Protein AF-A0A6L4ZR90-F1 (afdb_monomer_lite)

Sequence (305 aa):
SPIKMQQEKSAQIKLVTTNEALVLLKAALDETPLIGLDIETAYWWDKTAERISIIQIGIPSQNSVDVWIIDCFSSLDLSPLQQIFLNNNILKIIHNASFDVNKLRKLANIIVENVFDTMLASRRAGERGCSLATLAMRHLGIELDKKHQRSNWATRPLSQEQLDYAAKDVVIALMLYEKANNLGLSGEYNRQSRFAYNEERPVVTAFEQPVRNLCAPIPANQVASQALIKIVMQFPGRYTPQSLSHCLGRDRGGLAGYIVDKAISKEAFVDSKEALTIIAELITTGYLIDRAYRLSVGQIALTQF

pLDDT: mean 76.53, std 20.9, range [28.89, 98.69]

Radius of gyration: 23.92 Å; chains: 1; bounding box: 50×40×70 Å

Foldseek 3Di:
DDPDLPQDAAEAEAEAQDQVVVVVVLVVLVPAQEKEKDWDWAPVVDPVPIATQWIWIWGDDPRHTYIYIYGPVRPYDCVSVLCSQPDLSYAYQYAPCVVVQVRCCPHVVRHGPRYFHLLQLCVLVVDDDSDLQVLCCVPNVDHDDCVCVPPNSNDPPDDPVNSVNSRVSRSSSVVSVVVSVVVVTGRDDDPVVVVCVVVPPDPPPDDPDDDDDLPDDQDDPNLLLVLLLVVCAVPWQSDDLQRSLCLQAPPHDDPSVVSSCVSPPNPDGDHSVRSSVSVVVCCVSVSAPPDTTDDDPDDDPPVVD

Structure (mmCIF, N/CA/C/O backbone):
data_AF-A0A6L4ZR90-F1
#
_entry.id   AF-A0A6L4ZR90-F1
#
loop_
_atom_site.group_PDB
_atom_site.id
_atom_site.type_symbol
_atom_site.label_atom_id
_atom_site.label_alt_id
_atom_site.label_comp_id
_atom_site.label_asym_id
_atom_site.label_entity_id
_atom_site.label_seq_id
_atom_site.pdbx_PDB_ins_code
_atom_site.Cartn_x
_atom_site.Cartn_y
_atom_site.Cartn_z
_atom_site.occupancy
_atom_site.B_iso_or_equiv
_atom_site.auth_seq_id
_atom_site.auth_comp_id
_atom_site.auth_asym_id
_atom_site.auth_atom_id
_atom_site.pdbx_PDB_model_num
ATOM 1 N N . SER A 1 1 ? -31.036 11.709 1.382 1.00 28.89 1 SER A N 1
ATOM 2 C CA . SER A 1 1 ? -30.943 10.850 0.186 1.00 28.89 1 SER A CA 1
ATOM 3 C C . SER A 1 1 ? -29.547 10.268 0.090 1.00 28.89 1 SER A C 1
ATOM 5 O O . SER A 1 1 ? -28.610 11.057 0.135 1.00 28.89 1 SER A O 1
ATOM 7 N N . PRO A 1 2 ? -29.364 8.939 0.028 1.00 30.86 2 PRO A N 1
ATOM 8 C CA . PRO A 1 2 ? -28.033 8.357 -0.079 1.00 30.86 2 PRO A CA 1
ATOM 9 C C . PRO A 1 2 ? -27.527 8.573 -1.508 1.00 30.86 2 PRO A C 1
ATOM 11 O O . PRO A 1 2 ? -28.095 8.062 -2.471 1.00 30.86 2 PRO A O 1
ATOM 14 N N . ILE A 1 3 ? -26.500 9.405 -1.649 1.00 33.28 3 ILE A N 1
ATOM 15 C CA . ILE A 1 3 ? -25.838 9.646 -2.928 1.00 33.28 3 ILE A CA 1
ATOM 16 C C . ILE A 1 3 ? -25.031 8.392 -3.286 1.00 33.28 3 ILE A C 1
ATOM 18 O O . ILE A 1 3 ? -24.308 7.836 -2.462 1.00 33.28 3 ILE A O 1
ATOM 22 N N . LYS A 1 4 ? -25.219 7.947 -4.528 1.00 35.16 4 LYS A N 1
ATOM 23 C CA . LYS A 1 4 ? -24.586 6.813 -5.207 1.00 35.16 4 LYS A CA 1
ATOM 24 C C . LYS A 1 4 ? -23.060 6.774 -4.997 1.00 35.16 4 LYS A C 1
ATOM 26 O O . LYS A 1 4 ? -22.334 7.441 -5.722 1.00 35.16 4 LYS A O 1
ATOM 31 N N . MET A 1 5 ? -22.560 5.928 -4.094 1.00 34.69 5 MET A N 1
ATOM 32 C CA . MET A 1 5 ? -21.155 5.476 -4.094 1.00 34.69 5 MET A CA 1
ATOM 33 C C . MET A 1 5 ? -21.000 4.257 -5.021 1.00 34.69 5 MET A C 1
ATOM 35 O O . MET A 1 5 ? -20.677 3.166 -4.567 1.00 34.69 5 MET A O 1
ATOM 39 N N . GLN A 1 6 ? -21.339 4.413 -6.304 1.00 41.53 6 GLN A N 1
ATOM 40 C CA . GLN A 1 6 ? -21.305 3.327 -7.303 1.00 41.53 6 GLN A CA 1
ATOM 41 C C . GLN A 1 6 ? -20.547 3.687 -8.587 1.00 41.53 6 GLN A C 1
ATOM 43 O O . GLN A 1 6 ? -20.573 2.921 -9.542 1.00 41.53 6 GLN A O 1
ATOM 48 N N . GLN A 1 7 ? -19.867 4.831 -8.646 1.00 48.84 7 GLN A N 1
ATOM 49 C CA . GLN A 1 7 ? -18.933 5.070 -9.742 1.00 48.84 7 GLN A CA 1
ATOM 50 C C . GLN A 1 7 ? -17.577 4.503 -9.333 1.00 48.84 7 GLN A C 1
ATOM 52 O O . GLN A 1 7 ? -16.896 5.067 -8.478 1.00 48.84 7 GLN A O 1
ATOM 57 N N . GLU A 1 8 ? -17.216 3.354 -9.905 1.00 57.03 8 GLU A N 1
ATOM 58 C CA . GLU A 1 8 ? -15.832 2.885 -9.909 1.00 57.03 8 GLU A CA 1
ATOM 59 C C . GLU A 1 8 ? -14.972 4.031 -10.460 1.00 57.03 8 GLU A C 1
ATOM 61 O O . GLU A 1 8 ? -15.165 4.455 -11.601 1.00 57.03 8 GLU A O 1
ATOM 66 N N . LYS A 1 9 ? -14.068 4.593 -9.645 1.00 62.00 9 LYS A N 1
ATOM 67 C CA . LYS A 1 9 ? -13.072 5.540 -10.163 1.00 62.00 9 LYS A CA 1
ATOM 68 C C . LYS A 1 9 ? -12.301 4.799 -11.253 1.00 62.00 9 LYS A C 1
ATOM 70 O O . LYS A 1 9 ? -11.653 3.795 -10.965 1.00 62.00 9 LYS A O 1
ATOM 75 N N . SER A 1 10 ? -12.385 5.267 -12.496 1.00 75.62 10 SER A N 1
ATOM 76 C CA . SER A 1 10 ? -11.649 4.651 -13.600 1.00 75.62 10 SER A CA 1
ATOM 77 C C . SER A 1 10 ? -10.146 4.820 -13.367 1.00 75.62 10 SER A C 1
ATOM 79 O O . SER A 1 10 ? -9.708 5.925 -13.030 1.00 75.62 10 SER A O 1
ATOM 81 N N . ALA A 1 11 ? -9.363 3.759 -13.560 1.00 82.56 11 ALA A N 1
ATOM 82 C CA . ALA A 1 11 ? -7.909 3.807 -13.448 1.00 82.56 11 ALA A CA 1
ATOM 83 C C . ALA A 1 11 ? -7.262 4.016 -14.824 1.00 82.56 11 ALA A C 1
ATOM 85 O O . ALA A 1 11 ? -7.598 3.312 -15.776 1.00 82.56 11 ALA A O 1
ATOM 86 N N . GLN A 1 12 ? -6.319 4.954 -14.928 1.00 91.00 12 GLN A N 1
ATOM 87 C CA . GLN A 1 12 ? -5.449 5.084 -16.101 1.00 91.00 12 GLN A CA 1
ATOM 88 C C . GLN A 1 12 ? -4.070 4.534 -15.756 1.00 91.00 12 GLN A C 1
ATOM 90 O O . GLN A 1 12 ? -3.355 5.121 -14.945 1.00 91.00 12 GLN A O 1
ATOM 95 N N . ILE A 1 13 ? -3.707 3.398 -16.351 1.00 95.88 13 ILE A N 1
ATOM 96 C CA . ILE A 1 13 ? -2.463 2.691 -16.032 1.00 95.88 13 ILE A CA 1
ATOM 97 C C . ILE A 1 13 ? -1.326 3.198 -16.925 1.00 95.88 13 ILE A C 1
ATOM 99 O O . ILE A 1 13 ? -1.441 3.211 -18.150 1.00 95.88 13 ILE A O 1
ATOM 103 N N . LYS A 1 14 ? -0.211 3.586 -16.304 1.00 96.56 14 LYS A N 1
ATOM 104 C CA . LYS A 1 14 ? 1.016 4.063 -16.951 1.00 96.56 14 LYS A CA 1
ATOM 105 C C . LYS A 1 14 ? 2.192 3.222 -16.459 1.00 96.56 14 LYS A C 1
ATOM 107 O O . LYS A 1 14 ? 2.546 3.273 -15.283 1.00 96.56 14 LYS A O 1
ATOM 112 N N . LEU A 1 15 ? 2.796 2.435 -17.345 1.00 97.31 15 LEU A N 1
ATOM 113 C CA . LEU A 1 15 ? 3.973 1.629 -17.018 1.00 97.31 15 LEU A CA 1
ATOM 114 C C . LEU A 1 15 ? 5.250 2.477 -17.157 1.00 97.31 15 LEU A C 1
ATOM 116 O O . LEU A 1 15 ? 5.461 3.116 -18.185 1.00 97.31 15 LEU A O 1
ATOM 120 N N . VAL A 1 16 ? 6.108 2.463 -16.137 1.00 97.12 16 VAL A N 1
ATOM 121 C CA . VAL A 1 16 ? 7.380 3.198 -16.093 1.00 97.12 16 VAL A CA 1
ATOM 122 C C . VAL A 1 16 ? 8.536 2.206 -16.176 1.00 97.12 16 VAL A C 1
ATOM 124 O O . VAL A 1 16 ? 8.834 1.508 -15.210 1.00 97.12 16 VAL A O 1
ATOM 127 N N . THR A 1 17 ? 9.192 2.167 -17.336 1.00 95.88 17 THR A N 1
ATOM 128 C CA . THR A 1 17 ? 10.370 1.320 -17.625 1.00 95.88 17 THR A CA 1
ATOM 129 C C . THR A 1 17 ? 11.604 2.127 -18.041 1.00 95.88 17 THR A C 1
ATOM 131 O O . THR A 1 17 ? 12.671 1.563 -18.264 1.00 95.88 17 THR A O 1
ATOM 134 N N . THR A 1 18 ? 11.487 3.457 -18.117 1.00 95.75 18 THR A N 1
ATOM 135 C CA . THR A 1 18 ? 12.556 4.383 -18.538 1.00 95.75 18 THR A CA 1
ATOM 136 C C . THR A 1 18 ? 12.738 5.522 -17.533 1.00 95.75 18 THR A C 1
ATOM 138 O O . THR A 1 18 ? 11.757 5.949 -16.918 1.00 95.75 18 THR A O 1
ATOM 141 N N . ASN A 1 19 ? 13.949 6.077 -17.419 1.00 92.69 19 ASN A N 1
ATOM 142 C CA . ASN A 1 19 ? 14.226 7.212 -16.528 1.00 92.69 19 ASN A CA 1
ATOM 143 C C . ASN A 1 19 ? 13.474 8.487 -16.949 1.00 92.69 19 ASN A C 1
ATOM 145 O O . ASN A 1 19 ? 13.053 9.260 -16.095 1.00 92.69 19 ASN A O 1
ATOM 149 N N . GLU A 1 20 ? 13.219 8.681 -18.242 1.00 94.19 20 GLU A N 1
ATOM 150 C CA . GLU A 1 20 ? 12.433 9.803 -18.765 1.00 94.19 20 GLU A CA 1
ATOM 151 C C . GLU A 1 20 ? 10.994 9.762 -18.230 1.00 94.19 20 GLU A C 1
ATOM 153 O O . GLU A 1 20 ? 10.483 10.751 -17.706 1.00 94.19 20 GLU A O 1
ATOM 158 N N . ALA A 1 21 ? 10.357 8.588 -18.281 1.00 94.81 21 ALA A N 1
ATOM 159 C CA . ALA A 1 21 ? 9.038 8.376 -17.686 1.00 94.81 21 ALA A CA 1
ATOM 160 C C . ALA A 1 21 ? 9.045 8.568 -16.158 1.00 94.81 21 ALA A C 1
ATOM 162 O O . ALA A 1 21 ? 8.064 9.054 -15.596 1.00 94.81 21 ALA A O 1
ATOM 163 N N . LEU A 1 22 ? 10.153 8.246 -15.482 1.00 92.56 22 LEU A N 1
ATOM 164 C CA . LEU A 1 22 ? 10.304 8.478 -14.046 1.00 92.56 22 LEU A CA 1
ATOM 165 C C . LEU A 1 22 ? 10.394 9.973 -13.700 1.00 92.56 22 LEU A C 1
ATOM 167 O O . LEU A 1 22 ? 9.834 10.402 -12.692 1.00 92.56 22 LEU A O 1
ATOM 171 N N . VAL A 1 23 ? 11.047 10.778 -14.542 1.00 92.50 23 VAL A N 1
ATOM 172 C CA . VAL A 1 23 ? 11.077 12.245 -14.404 1.00 92.50 23 VAL A CA 1
ATOM 173 C C . VAL A 1 23 ? 9.674 12.835 -14.567 1.00 92.50 23 VAL A C 1
ATOM 175 O O . VAL A 1 23 ? 9.274 13.677 -13.763 1.00 92.50 23 VAL A O 1
ATOM 178 N N . LEU A 1 24 ? 8.901 12.358 -15.550 1.00 93.38 24 LEU A N 1
ATOM 179 C CA . LEU A 1 24 ? 7.503 12.769 -15.730 1.00 93.38 24 LEU A CA 1
ATOM 180 C C . LEU A 1 24 ? 6.641 12.405 -14.518 1.00 93.38 24 LEU A C 1
ATOM 182 O O . LEU A 1 24 ? 5.856 13.228 -14.048 1.00 93.38 24 LEU A O 1
ATOM 186 N N . LEU A 1 25 ? 6.822 11.195 -13.984 1.00 95.00 25 LEU A N 1
ATOM 187 C CA . LEU A 1 25 ? 6.167 10.777 -12.751 1.00 95.00 25 LEU A CA 1
ATOM 188 C C . LEU A 1 25 ? 6.548 11.704 -11.591 1.00 95.00 25 LEU A C 1
ATOM 190 O O . LEU A 1 25 ? 5.662 12.202 -10.908 1.00 95.00 25 LEU A O 1
ATOM 194 N N . LYS A 1 26 ? 7.836 11.996 -11.384 1.00 93.81 26 LYS A N 1
ATOM 195 C CA . LYS A 1 26 ? 8.277 12.889 -10.302 1.00 93.81 26 LYS A CA 1
ATOM 196 C C . LYS A 1 26 ? 7.606 14.265 -10.385 1.00 93.81 26 LYS A C 1
ATOM 198 O O . LYS A 1 26 ? 7.118 14.746 -9.369 1.00 93.81 26 LYS A O 1
ATOM 203 N N . ALA A 1 27 ? 7.533 14.861 -11.575 1.00 93.38 27 ALA A N 1
ATOM 204 C CA . ALA A 1 27 ? 6.861 16.146 -11.770 1.00 93.38 27 ALA A CA 1
ATOM 205 C C . ALA A 1 27 ? 5.370 16.083 -11.391 1.00 93.38 27 ALA A C 1
ATOM 207 O O . ALA A 1 27 ? 4.868 16.980 -10.725 1.00 93.38 27 ALA A O 1
ATOM 208 N N . ALA A 1 28 ? 4.673 14.997 -11.744 1.00 93.38 28 ALA A N 1
ATOM 209 C CA . ALA A 1 28 ? 3.292 14.788 -11.310 1.00 93.38 28 ALA A CA 1
ATOM 210 C C . ALA A 1 28 ? 3.170 14.598 -9.784 1.00 93.38 28 ALA A C 1
ATOM 212 O O . ALA A 1 28 ? 2.169 14.996 -9.193 1.00 93.38 28 ALA A O 1
ATOM 213 N N . LEU A 1 29 ? 4.179 13.994 -9.144 1.00 94.31 29 LEU A N 1
ATOM 214 C CA . LEU A 1 29 ? 4.208 13.763 -7.698 1.00 94.31 29 LEU A CA 1
ATOM 215 C C . LEU A 1 29 ? 4.486 15.034 -6.886 1.00 94.31 29 LEU A C 1
ATOM 217 O O . LEU A 1 29 ? 3.965 15.160 -5.783 1.00 94.31 29 LEU A O 1
ATOM 221 N N . ASP A 1 30 ? 5.278 15.967 -7.417 1.00 90.50 30 ASP A N 1
ATOM 222 C CA . ASP A 1 30 ? 5.584 17.237 -6.743 1.00 90.50 30 ASP A CA 1
ATOM 223 C C . ASP A 1 30 ? 4.333 18.128 -6.575 1.00 90.50 30 ASP A C 1
ATOM 225 O O . ASP A 1 30 ? 4.254 18.909 -5.629 1.00 90.50 30 ASP A O 1
ATOM 229 N N . GLU A 1 31 ? 3.334 17.966 -7.447 1.00 90.81 31 GLU A N 1
ATOM 230 C CA . GLU A 1 31 ? 2.097 18.761 -7.471 1.00 90.81 31 GLU A CA 1
ATOM 231 C C . GLU A 1 31 ? 0.933 18.131 -6.681 1.00 90.81 31 GLU A C 1
ATOM 233 O O . GLU A 1 31 ? -0.154 18.708 -6.607 1.00 90.81 31 GLU A O 1
ATOM 238 N N . THR A 1 32 ? 1.114 16.940 -6.093 1.00 92.31 32 THR A N 1
ATOM 239 C CA . THR A 1 32 ? 0.042 16.245 -5.361 1.00 92.31 32 THR A CA 1
ATOM 240 C C . THR A 1 32 ? 0.310 16.171 -3.855 1.00 92.31 32 THR A C 1
ATOM 242 O O . THR A 1 32 ? 1.375 15.727 -3.426 1.00 92.31 32 THR A O 1
ATOM 245 N N . PRO A 1 33 ? -0.672 16.528 -3.004 1.00 95.38 33 PRO A N 1
ATOM 246 C CA . PRO A 1 33 ? -0.523 16.434 -1.553 1.00 95.38 33 PRO A CA 1
ATOM 247 C C . PRO A 1 33 ? -0.659 14.996 -1.029 1.00 95.38 33 PRO A C 1
ATOM 249 O O . PRO A 1 33 ? -0.401 14.740 0.148 1.00 95.38 33 PRO A O 1
ATOM 252 N N . LEU A 1 34 ? -1.123 14.054 -1.856 1.00 97.00 34 LEU A N 1
ATOM 253 C CA . LEU A 1 34 ? -1.463 12.702 -1.426 1.00 97.00 34 LEU A CA 1
ATOM 254 C C . LEU A 1 34 ? -1.316 11.695 -2.562 1.00 97.00 34 LEU A C 1
ATOM 256 O O . LEU A 1 34 ? -1.752 11.938 -3.687 1.00 97.00 34 LEU A O 1
ATOM 260 N N . ILE A 1 35 ? -0.770 10.526 -2.237 1.00 98.38 35 ILE A N 1
ATOM 261 C CA . ILE A 1 35 ? -0.630 9.408 -3.170 1.00 98.38 35 ILE A CA 1
ATOM 262 C C . ILE A 1 35 ? -1.029 8.088 -2.518 1.00 98.38 35 ILE A C 1
ATOM 264 O O . ILE A 1 35 ? -0.839 7.891 -1.320 1.00 98.38 35 ILE A O 1
ATOM 268 N N . GLY A 1 36 ? -1.557 7.167 -3.315 1.00 98.50 36 GLY A N 1
ATOM 269 C CA . GLY A 1 36 ? -1.634 5.753 -2.964 1.00 98.50 36 GLY A CA 1
ATOM 270 C C . GLY A 1 36 ? -0.303 5.075 -3.270 1.00 98.50 36 GLY A C 1
ATOM 271 O O . GLY A 1 36 ? 0.330 5.422 -4.265 1.00 98.50 36 GLY A O 1
ATOM 272 N N . LEU A 1 37 ? 0.121 4.138 -2.428 1.00 98.62 37 LEU A N 1
ATOM 273 C CA . LEU A 1 37 ? 1.366 3.394 -2.590 1.00 98.62 37 LEU A CA 1
ATOM 274 C C . LEU A 1 37 ? 1.155 1.923 -2.217 1.00 98.62 37 LEU A C 1
ATOM 276 O O . LEU A 1 37 ? 0.588 1.626 -1.166 1.00 98.62 37 LEU A O 1
ATOM 280 N N . ASP A 1 38 ? 1.655 1.036 -3.068 1.00 98.44 38 ASP A N 1
ATOM 281 C CA . ASP A 1 38 ? 1.735 -0.409 -2.848 1.00 98.44 38 ASP A CA 1
ATOM 282 C C . ASP A 1 38 ? 3.029 -0.955 -3.479 1.00 98.44 38 ASP A C 1
ATOM 284 O O . ASP A 1 38 ? 3.725 -0.219 -4.199 1.00 98.44 38 ASP A O 1
ATOM 288 N N . ILE A 1 39 ? 3.388 -2.209 -3.180 1.00 97.81 39 ILE A N 1
ATOM 289 C CA . ILE A 1 39 ? 4.499 -2.906 -3.846 1.00 97.81 39 ILE A CA 1
ATOM 290 C C . ILE A 1 39 ? 4.182 -4.375 -4.127 1.00 97.81 39 ILE A C 1
ATOM 292 O O . ILE A 1 39 ? 3.425 -5.022 -3.414 1.00 97.81 39 ILE A O 1
ATOM 296 N N . GLU A 1 40 ? 4.916 -4.958 -5.074 1.00 96.44 40 GLU A N 1
ATOM 297 C CA . GLU A 1 40 ? 5.027 -6.415 -5.201 1.00 96.44 40 GLU A CA 1
ATOM 298 C C . GLU A 1 40 ? 6.488 -6.853 -5.127 1.00 96.44 40 GLU A C 1
ATOM 300 O O . GLU A 1 40 ? 7.392 -6.191 -5.654 1.00 96.44 40 GLU A O 1
ATOM 305 N N . THR A 1 41 ? 6.742 -7.999 -4.490 1.00 94.06 41 THR A N 1
ATOM 306 C CA . THR A 1 41 ? 8.089 -8.578 -4.388 1.00 94.06 41 THR A CA 1
ATOM 307 C C . THR A 1 41 ? 8.246 -9.823 -5.255 1.00 94.06 41 THR A C 1
ATOM 309 O O . THR A 1 41 ? 7.321 -10.608 -5.461 1.00 94.06 41 THR A O 1
ATOM 312 N N . ALA A 1 42 ? 9.456 -10.018 -5.771 1.00 89.12 42 ALA A N 1
ATOM 313 C CA . ALA A 1 42 ? 9.854 -11.218 -6.499 1.00 89.12 42 ALA A CA 1
ATOM 314 C C . ALA A 1 42 ? 10.743 -12.109 -5.623 1.00 89.12 42 ALA A C 1
ATOM 316 O O . ALA A 1 42 ? 11.429 -11.618 -4.728 1.00 89.12 42 ALA A O 1
ATOM 317 N N . TYR A 1 43 ? 10.758 -13.415 -5.913 1.00 85.56 43 TYR A N 1
ATOM 318 C CA . TYR A 1 43 ? 11.632 -14.402 -5.260 1.00 85.56 43 TYR A CA 1
ATOM 319 C C . TYR A 1 43 ? 11.501 -14.463 -3.729 1.00 85.56 43 TYR A C 1
ATOM 321 O O . TYR A 1 43 ? 12.452 -14.795 -3.032 1.00 85.56 43 TYR A O 1
ATOM 329 N N . TRP A 1 44 ? 10.317 -14.170 -3.183 1.00 78.81 44 TRP A N 1
ATOM 330 C CA . TRP A 1 44 ? 10.072 -14.080 -1.735 1.00 78.81 44 TRP A CA 1
ATOM 331 C C . TRP A 1 44 ? 10.376 -15.373 -0.948 1.00 78.81 44 TRP A C 1
ATOM 333 O O . TRP A 1 44 ? 10.489 -15.332 0.279 1.00 78.81 44 TRP A O 1
ATOM 343 N N . TRP A 1 45 ? 10.520 -16.517 -1.627 1.00 78.62 45 TRP A N 1
ATOM 344 C CA . TRP A 1 45 ? 10.946 -17.788 -1.031 1.00 78.62 45 TRP A CA 1
ATOM 345 C C . TRP A 1 45 ? 12.455 -17.855 -0.734 1.00 78.62 45 TRP A C 1
ATOM 347 O O . TRP A 1 45 ? 12.857 -18.611 0.149 1.00 78.62 45 TRP A O 1
ATOM 357 N N . ASP A 1 46 ? 13.283 -17.055 -1.412 1.00 82.44 46 ASP A N 1
ATOM 358 C CA . ASP A 1 46 ? 14.723 -16.937 -1.175 1.00 82.44 46 ASP A CA 1
ATOM 359 C C . ASP A 1 46 ? 15.061 -15.514 -0.716 1.00 82.44 46 ASP A C 1
ATOM 361 O O . ASP A 1 46 ? 15.130 -14.570 -1.501 1.00 82.44 46 ASP A O 1
ATOM 365 N N . LYS A 1 47 ? 15.335 -15.359 0.584 1.00 79.56 47 LYS A N 1
ATOM 366 C CA . LYS A 1 47 ? 15.658 -14.059 1.193 1.00 79.56 47 LYS A CA 1
ATOM 367 C C . LYS A 1 47 ? 16.885 -13.381 0.578 1.00 79.56 47 LYS A C 1
ATOM 369 O O . LYS A 1 47 ? 17.000 -12.164 0.675 1.00 79.56 47 LYS A O 1
ATOM 374 N N . THR A 1 48 ? 17.812 -14.144 -0.002 1.00 80.75 48 THR A N 1
ATOM 375 C CA . THR A 1 48 ? 19.020 -13.593 -0.632 1.00 80.75 48 THR A CA 1
ATOM 376 C C . THR A 1 48 ? 18.745 -13.085 -2.040 1.00 80.75 48 THR A C 1
ATOM 378 O O . THR A 1 48 ? 19.410 -12.145 -2.478 1.00 80.75 48 THR A O 1
ATOM 381 N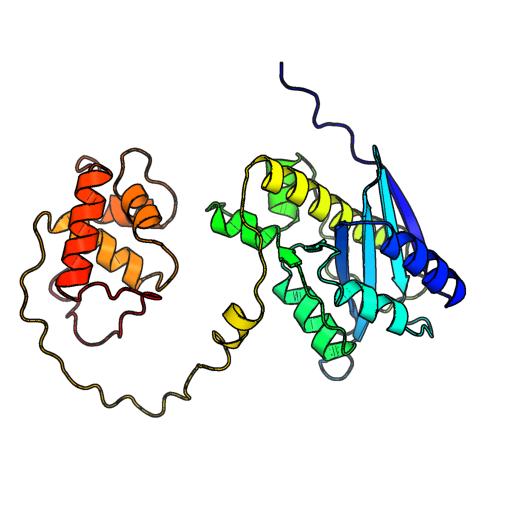 N . ALA A 1 49 ? 17.734 -13.636 -2.714 1.00 81.00 49 ALA A N 1
ATOM 382 C CA . ALA A 1 49 ? 17.300 -13.253 -4.052 1.00 81.00 49 ALA A CA 1
ATOM 383 C C . ALA A 1 49 ? 16.079 -12.320 -4.056 1.00 81.00 49 ALA A C 1
ATOM 385 O O . ALA A 1 49 ? 15.776 -11.746 -5.095 1.00 81.00 49 ALA A O 1
ATOM 386 N N . GLU A 1 50 ? 15.395 -12.137 -2.923 1.00 88.81 50 GLU A N 1
ATOM 387 C CA . GLU A 1 50 ? 14.201 -11.295 -2.835 1.00 88.81 50 GLU A CA 1
ATOM 388 C C . GLU A 1 50 ? 14.499 -9.842 -3.234 1.00 88.81 50 GLU A C 1
ATOM 390 O O . GLU A 1 50 ? 15.428 -9.223 -2.709 1.00 88.81 50 GLU A O 1
ATOM 395 N N . ARG A 1 51 ? 13.695 -9.277 -4.138 1.00 90.88 51 ARG A N 1
ATOM 396 C CA . ARG A 1 51 ? 13.792 -7.876 -4.584 1.00 90.88 51 ARG A CA 1
ATOM 397 C C . ARG A 1 51 ? 12.398 -7.266 -4.715 1.00 90.88 51 ARG A C 1
ATOM 399 O O . ARG A 1 51 ? 11.411 -7.989 -4.866 1.00 90.88 51 ARG A O 1
ATOM 406 N N . ILE A 1 52 ? 12.330 -5.935 -4.703 1.00 95.31 52 ILE A N 1
ATOM 407 C CA . ILE A 1 52 ? 11.134 -5.216 -5.158 1.00 95.31 52 ILE A CA 1
ATOM 408 C C . ILE A 1 52 ? 10.997 -5.457 -6.663 1.00 95.31 52 ILE A C 1
ATOM 410 O O . ILE A 1 52 ? 11.963 -5.262 -7.398 1.00 95.31 52 ILE A O 1
ATOM 414 N N . SER A 1 53 ? 9.832 -5.929 -7.102 1.00 95.38 53 SER A N 1
ATOM 415 C CA . SER A 1 53 ? 9.553 -6.147 -8.522 1.00 95.38 53 SER A CA 1
ATOM 416 C C . SER A 1 53 ? 8.911 -4.921 -9.146 1.00 95.38 53 SER A C 1
ATOM 418 O O . SER A 1 53 ? 9.404 -4.408 -10.149 1.00 95.38 53 SER A O 1
ATOM 420 N N . ILE A 1 54 ? 7.827 -4.450 -8.533 1.00 97.69 54 ILE A N 1
ATOM 421 C CA . ILE A 1 54 ? 7.137 -3.240 -8.949 1.00 97.69 54 ILE A CA 1
ATOM 422 C C . ILE A 1 54 ? 6.765 -2.394 -7.740 1.00 97.69 54 ILE A C 1
ATOM 424 O O . ILE A 1 54 ? 6.571 -2.911 -6.637 1.00 97.69 54 ILE A O 1
ATOM 428 N N . ILE A 1 55 ? 6.674 -1.091 -7.981 1.00 98.38 55 ILE A N 1
ATOM 429 C CA . ILE A 1 55 ? 6.095 -0.110 -7.066 1.00 98.38 55 ILE A CA 1
ATOM 430 C C . ILE A 1 55 ? 4.895 0.494 -7.783 1.00 98.38 55 ILE A C 1
ATOM 432 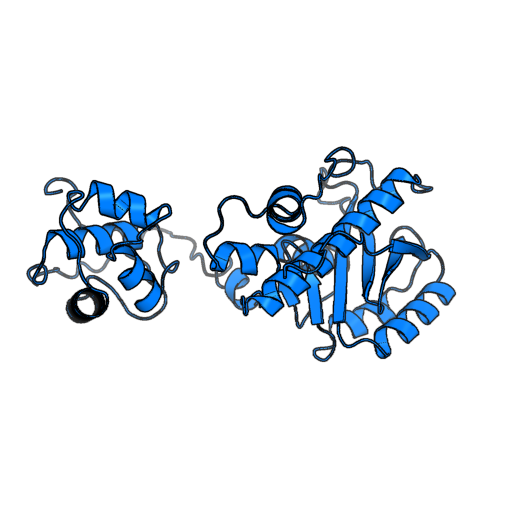O O . ILE A 1 55 ? 5.020 0.914 -8.932 1.00 98.38 55 ILE A O 1
ATOM 436 N N . GLN A 1 56 ? 3.743 0.549 -7.128 1.00 98.38 56 GLN A N 1
ATOM 437 C CA . GLN A 1 56 ? 2.548 1.176 -7.677 1.00 98.38 56 GLN A CA 1
ATOM 438 C C . GLN A 1 56 ? 2.303 2.509 -6.976 1.00 98.38 56 GLN A C 1
ATOM 440 O O . GLN A 1 56 ? 2.300 2.576 -5.747 1.00 98.38 56 GLN A O 1
ATOM 445 N N . ILE A 1 57 ? 2.070 3.570 -7.749 1.00 98.56 57 ILE A N 1
ATOM 446 C CA . ILE A 1 57 ? 1.721 4.892 -7.228 1.00 98.56 57 ILE A CA 1
ATOM 447 C C . ILE A 1 57 ? 0.422 5.371 -7.865 1.00 98.56 57 ILE A C 1
ATOM 449 O O . ILE A 1 57 ? 0.337 5.535 -9.078 1.00 98.56 57 ILE A O 1
ATOM 453 N N . GLY A 1 58 ? -0.587 5.617 -7.036 1.00 98.25 58 GLY A N 1
ATOM 454 C CA . GLY A 1 58 ? -1.882 6.138 -7.462 1.00 98.25 58 GLY A CA 1
ATOM 455 C C . GLY A 1 58 ? -1.997 7.621 -7.148 1.00 98.25 58 GLY A C 1
ATOM 456 O O . GLY A 1 58 ? -1.888 8.009 -5.987 1.00 98.25 58 GLY A O 1
ATOM 457 N N . ILE A 1 59 ? -2.258 8.442 -8.160 1.00 97.44 59 ILE A N 1
ATOM 458 C CA . ILE A 1 59 ? -2.496 9.880 -8.014 1.00 97.44 59 ILE A CA 1
ATOM 459 C C . ILE A 1 59 ? -3.999 10.133 -8.203 1.00 97.44 59 ILE A C 1
ATOM 461 O O . ILE A 1 59 ? -4.518 9.943 -9.310 1.00 97.44 59 ILE A O 1
ATOM 465 N N . PRO A 1 60 ? -4.734 10.517 -7.142 1.00 94.50 60 PRO A N 1
ATOM 466 C CA . PRO A 1 60 ? -6.150 10.835 -7.262 1.00 94.50 60 PRO A CA 1
ATOM 467 C C . PRO A 1 60 ? -6.387 12.031 -8.189 1.00 94.50 60 PRO A C 1
ATOM 469 O O . PRO A 1 60 ? -5.706 13.047 -8.102 1.00 94.50 60 PRO A O 1
ATOM 472 N N . SER A 1 61 ? -7.406 11.924 -9.033 1.00 87.25 61 SER A N 1
ATOM 473 C CA . SER A 1 61 ? -7.985 13.014 -9.821 1.00 87.25 61 SER A CA 1
ATOM 474 C C . SER A 1 61 ? -9.482 13.129 -9.513 1.00 87.25 61 SER A C 1
ATOM 476 O O . SER A 1 61 ? -10.029 12.319 -8.764 1.00 87.25 61 SER A O 1
ATOM 478 N N . GLN A 1 62 ? -10.170 14.129 -10.079 1.00 82.06 62 GLN A N 1
ATOM 479 C CA . GLN A 1 62 ? -11.564 14.433 -9.723 1.00 82.06 62 GLN A CA 1
ATOM 480 C C . GLN A 1 62 ? -12.504 13.215 -9.830 1.00 82.06 62 GLN A C 1
ATOM 482 O O . GLN A 1 62 ? -13.292 12.984 -8.920 1.00 82.06 62 GLN A O 1
ATOM 487 N N . ASN A 1 63 ? -12.383 12.416 -10.899 1.00 85.06 63 ASN A N 1
ATOM 488 C CA . ASN A 1 63 ? -13.237 11.243 -11.153 1.00 85.06 63 ASN A CA 1
ATOM 489 C C . ASN A 1 63 ? -12.447 9.965 -11.506 1.00 85.06 63 ASN A C 1
ATOM 491 O O . ASN A 1 63 ? -13.030 8.965 -11.920 1.00 85.06 63 ASN A O 1
ATOM 495 N N . SER A 1 64 ? -11.122 9.986 -11.373 1.00 91.38 64 SER A N 1
ATOM 496 C CA . SER A 1 64 ? -10.234 8.899 -11.796 1.00 91.38 64 SER A CA 1
ATOM 497 C C . SER A 1 64 ? -9.027 8.786 -10.874 1.00 91.38 64 SER A C 1
ATOM 499 O O . SER A 1 64 ? -8.801 9.638 -10.012 1.00 91.38 64 SER A O 1
ATOM 501 N N . VAL A 1 65 ? -8.250 7.723 -11.052 1.00 95.56 65 VAL A N 1
ATOM 502 C CA . VAL A 1 65 ? -6.920 7.598 -10.454 1.00 95.56 65 VAL A CA 1
ATOM 503 C C . VAL A 1 65 ? -5.924 7.308 -11.566 1.00 95.56 65 VAL A C 1
ATOM 505 O O . VAL A 1 65 ? -6.089 6.349 -12.321 1.00 95.56 65 VAL A O 1
ATOM 508 N N . ASP A 1 66 ? -4.881 8.123 -11.650 1.00 96.44 66 ASP A N 1
ATOM 509 C CA . ASP A 1 66 ? -3.738 7.838 -12.507 1.00 96.44 66 ASP A CA 1
ATOM 510 C C . ASP A 1 66 ? -2.810 6.889 -11.756 1.00 96.44 66 ASP A C 1
ATOM 512 O O . ASP A 1 66 ? -2.231 7.259 -10.733 1.00 96.44 66 ASP A O 1
ATOM 516 N N . VAL A 1 67 ? -2.690 5.655 -12.238 1.00 97.94 67 VAL A N 1
ATOM 517 C CA . VAL A 1 67 ? -1.853 4.628 -11.620 1.00 97.94 67 VAL A CA 1
ATOM 518 C C . VAL A 1 67 ? -0.572 4.486 -12.420 1.00 97.94 67 VAL A C 1
ATOM 520 O O . VAL A 1 67 ? -0.577 4.049 -13.569 1.00 97.94 67 VAL A O 1
ATOM 523 N N . TRP A 1 68 ? 0.541 4.792 -11.776 1.00 98.12 68 TRP A N 1
ATOM 524 C CA . TRP A 1 68 ? 1.872 4.576 -12.305 1.00 98.12 68 TRP A CA 1
ATOM 525 C C . TRP A 1 68 ? 2.445 3.290 -11.724 1.00 98.12 68 TRP A C 1
ATOM 527 O O . TRP A 1 68 ? 2.543 3.146 -10.507 1.00 98.12 68 TRP A O 1
ATOM 537 N N . ILE A 1 69 ? 2.815 2.351 -12.588 1.00 98.38 69 ILE A N 1
ATOM 538 C CA . ILE A 1 69 ? 3.444 1.086 -12.202 1.00 98.38 69 ILE A CA 1
ATOM 539 C C . ILE A 1 69 ? 4.910 1.177 -12.602 1.00 98.38 69 ILE A C 1
ATOM 541 O O . ILE A 1 69 ? 5.234 1.219 -13.785 1.00 98.38 69 ILE A O 1
ATOM 545 N N . ILE A 1 70 ? 5.796 1.243 -11.615 1.00 98.19 70 ILE A N 1
ATOM 546 C CA . ILE A 1 70 ? 7.237 1.346 -11.814 1.00 98.19 70 ILE A CA 1
ATOM 547 C C . ILE A 1 70 ? 7.828 -0.054 -11.848 1.00 98.19 70 ILE A C 1
ATOM 549 O O . ILE A 1 70 ? 7.720 -0.788 -10.868 1.00 98.19 70 ILE A O 1
ATOM 553 N N . ASP A 1 71 ? 8.470 -0.413 -12.958 1.00 96.56 71 ASP A N 1
ATOM 554 C CA . ASP A 1 71 ? 9.172 -1.683 -13.099 1.00 96.56 71 ASP A CA 1
ATOM 555 C C . ASP A 1 71 ? 10.586 -1.597 -12.512 1.00 96.56 71 ASP A C 1
ATOM 557 O O . ASP A 1 71 ? 11.512 -1.107 -13.155 1.00 96.56 71 ASP A O 1
ATOM 561 N N . CYS A 1 72 ? 10.781 -2.121 -11.302 1.00 93.50 72 CYS A N 1
ATOM 562 C CA . CYS A 1 72 ? 12.079 -2.106 -10.627 1.00 93.50 72 CYS A CA 1
ATOM 563 C C . CYS A 1 72 ? 13.102 -3.085 -11.224 1.00 93.50 72 CYS A C 1
ATOM 565 O O . CYS A 1 72 ? 14.255 -3.081 -10.796 1.00 93.50 72 CYS A O 1
ATOM 567 N N . PHE A 1 73 ? 12.709 -3.934 -12.181 1.00 90.56 73 PHE A N 1
ATOM 568 C CA . PHE A 1 73 ? 13.645 -4.778 -12.936 1.00 90.56 73 PHE A CA 1
ATOM 569 C C . PHE A 1 73 ? 14.177 -4.063 -14.181 1.00 90.56 73 PHE A C 1
ATOM 571 O O . PHE A 1 73 ? 15.176 -4.494 -14.758 1.00 90.56 73 PHE A O 1
ATOM 578 N N . SER A 1 74 ? 13.548 -2.954 -14.574 1.00 86.62 74 SER A N 1
ATOM 579 C CA . SER A 1 74 ? 14.137 -2.026 -15.531 1.00 86.62 74 SER A CA 1
ATOM 580 C C . SER A 1 74 ? 15.299 -1.275 -14.869 1.00 86.62 74 SER A C 1
ATOM 582 O O . SER A 1 74 ? 15.283 -1.021 -13.664 1.00 86.62 74 SER A O 1
ATOM 584 N N . SER A 1 75 ? 16.331 -0.918 -15.639 1.00 86.44 75 SER A N 1
ATOM 585 C CA . SER A 1 75 ? 17.507 -0.186 -15.139 1.00 86.44 75 SER A CA 1
ATOM 586 C C . SER A 1 75 ? 17.179 1.288 -14.850 1.00 86.44 75 SER A C 1
ATOM 588 O O . SER A 1 75 ? 17.589 2.189 -15.582 1.00 86.44 75 SER A O 1
ATOM 590 N N . LEU A 1 76 ? 16.403 1.516 -13.790 1.00 89.12 76 LEU A N 1
ATOM 591 C CA . LEU A 1 76 ? 15.921 2.821 -13.343 1.00 89.12 76 LEU A CA 1
ATOM 592 C C . LEU A 1 76 ? 16.761 3.368 -12.186 1.00 89.12 76 LEU A C 1
ATOM 594 O O . LEU A 1 76 ? 17.087 2.644 -11.245 1.00 89.12 76 LEU A O 1
ATOM 598 N N . ASP A 1 77 ? 17.032 4.670 -12.211 1.00 87.12 77 ASP A N 1
ATOM 599 C CA . ASP A 1 77 ? 17.502 5.406 -11.040 1.00 87.12 77 ASP A CA 1
ATOM 600 C C . ASP A 1 77 ? 16.301 5.813 -10.179 1.00 87.12 77 ASP A C 1
ATOM 602 O O . ASP A 1 77 ? 15.608 6.775 -10.485 1.00 87.12 77 ASP A O 1
ATOM 606 N N . LEU A 1 78 ? 16.046 5.098 -9.080 1.00 88.00 78 LEU A N 1
ATOM 607 C CA . LEU A 1 78 ? 14.902 5.363 -8.195 1.00 88.00 78 LEU A CA 1
ATOM 608 C C . LEU A 1 78 ? 15.097 6.564 -7.249 1.00 88.00 78 LEU A C 1
ATOM 610 O O . LEU A 1 78 ? 14.208 6.852 -6.441 1.00 88.00 78 LEU A O 1
ATOM 614 N N . SER A 1 79 ? 16.220 7.285 -7.330 1.00 85.12 79 SER A N 1
ATOM 615 C CA . SER A 1 79 ? 16.502 8.467 -6.499 1.00 85.12 79 SER A CA 1
ATOM 616 C C . SER A 1 79 ? 15.385 9.530 -6.508 1.00 85.12 79 SER A C 1
ATOM 618 O O . SER A 1 79 ? 15.069 10.055 -5.435 1.00 85.12 79 SER A O 1
ATOM 620 N N . PRO A 1 80 ? 14.701 9.822 -7.637 1.00 85.62 80 PRO A N 1
ATOM 621 C CA . PRO A 1 80 ? 13.557 10.735 -7.657 1.00 85.62 80 PRO A CA 1
ATOM 622 C C . PRO A 1 80 ? 12.413 10.312 -6.727 1.00 85.62 80 PRO A C 1
ATOM 624 O O . PRO A 1 80 ? 11.802 11.161 -6.079 1.00 85.62 80 PRO A O 1
ATOM 627 N N . LEU A 1 81 ? 12.141 9.007 -6.612 1.00 87.25 81 LEU A N 1
ATOM 628 C CA . LEU A 1 81 ? 11.072 8.493 -5.750 1.00 87.25 81 LEU A CA 1
ATOM 629 C C . LEU A 1 81 ? 11.445 8.565 -4.269 1.00 87.25 81 LEU A C 1
ATOM 631 O O . LEU A 1 81 ? 10.575 8.800 -3.434 1.00 87.25 81 LEU A O 1
ATOM 635 N N . GLN A 1 82 ? 12.729 8.415 -3.928 1.00 88.81 82 GLN A N 1
ATOM 636 C CA . GLN A 1 82 ? 13.191 8.539 -2.541 1.00 88.81 82 GLN A CA 1
ATOM 637 C C . GLN A 1 82 ? 12.838 9.907 -1.949 1.00 88.81 82 GLN A C 1
ATOM 639 O O . GLN A 1 82 ? 12.378 9.982 -0.811 1.00 88.81 82 GLN A O 1
ATOM 644 N N . GLN A 1 83 ? 12.994 10.979 -2.732 1.00 86.44 83 GLN A N 1
ATOM 645 C CA . GLN A 1 83 ? 12.643 12.333 -2.297 1.00 86.44 83 GLN A CA 1
ATOM 646 C C . GLN A 1 83 ? 11.142 12.466 -2.016 1.00 86.44 83 GLN A C 1
ATOM 648 O O . GLN A 1 83 ? 10.760 13.016 -0.985 1.00 86.44 83 GLN A O 1
ATOM 653 N N . ILE A 1 84 ? 10.294 11.909 -2.885 1.00 92.62 84 ILE A N 1
ATOM 654 C CA . ILE A 1 84 ? 8.834 11.915 -2.707 1.00 92.62 84 ILE A CA 1
ATOM 655 C C . ILE A 1 84 ? 8.423 11.121 -1.463 1.00 92.62 84 ILE A C 1
ATOM 657 O O . ILE A 1 84 ? 7.605 11.571 -0.657 1.00 92.62 84 ILE A O 1
ATOM 661 N N . PHE A 1 85 ? 9.007 9.941 -1.265 1.00 93.69 85 PHE A N 1
ATOM 662 C CA . PHE A 1 85 ? 8.661 9.082 -0.137 1.00 93.69 85 PHE A CA 1
ATOM 663 C C . PHE A 1 85 ? 9.117 9.652 1.211 1.00 93.69 85 PHE A C 1
ATOM 665 O O . PHE A 1 85 ? 8.395 9.498 2.198 1.00 93.69 85 PHE A O 1
ATOM 672 N N . LEU A 1 86 ? 10.227 10.393 1.243 1.00 91.75 86 LEU A N 1
ATOM 673 C CA . LEU A 1 86 ? 10.695 11.139 2.416 1.00 91.75 86 LEU A CA 1
ATOM 674 C C . LEU A 1 86 ? 9.932 12.450 2.666 1.00 91.75 86 LEU A C 1
ATOM 676 O O . LEU A 1 86 ? 9.974 12.980 3.776 1.00 91.75 86 LEU A O 1
ATOM 680 N N . ASN A 1 87 ? 9.243 12.994 1.661 1.00 90.88 87 ASN A N 1
ATOM 681 C CA . ASN A 1 87 ? 8.571 14.283 1.773 1.00 90.88 87 ASN A CA 1
ATOM 682 C C . ASN A 1 87 ? 7.354 14.201 2.713 1.00 90.88 87 ASN A C 1
ATOM 684 O O . ASN A 1 87 ? 6.344 13.570 2.395 1.00 90.88 87 ASN A O 1
ATOM 688 N N . ASN A 1 88 ? 7.431 14.879 3.862 1.00 93.06 88 ASN A N 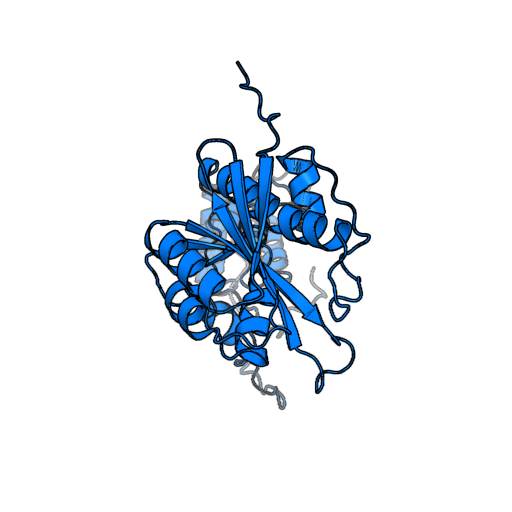1
ATOM 689 C CA . ASN A 1 88 ? 6.344 14.932 4.844 1.00 93.06 88 ASN A CA 1
ATOM 690 C C . ASN A 1 88 ? 5.127 15.745 4.378 1.00 93.06 88 ASN A C 1
ATOM 692 O O . ASN A 1 88 ? 4.059 15.597 4.960 1.00 93.06 88 ASN A O 1
ATOM 696 N N . ASN A 1 89 ? 5.243 16.545 3.317 1.00 93.94 89 ASN A N 1
ATOM 697 C CA . ASN A 1 89 ? 4.109 17.284 2.755 1.00 93.94 89 ASN A CA 1
ATOM 698 C C . ASN A 1 89 ? 3.229 16.422 1.838 1.00 93.94 89 ASN A C 1
ATOM 700 O O . ASN A 1 89 ? 2.139 16.849 1.473 1.00 93.94 89 ASN A O 1
ATOM 704 N N . ILE A 1 90 ? 3.685 15.216 1.482 1.00 96.50 90 ILE A N 1
ATOM 705 C CA . ILE A 1 90 ? 2.939 14.273 0.647 1.00 96.50 90 ILE A CA 1
ATOM 706 C C . ILE A 1 90 ? 2.490 13.114 1.535 1.00 96.50 90 ILE A C 1
ATOM 708 O O . ILE A 1 90 ? 3.329 12.390 2.074 1.00 96.50 90 ILE A O 1
ATOM 712 N N . LEU A 1 91 ? 1.183 12.917 1.697 1.00 97.75 91 LEU A N 1
ATOM 713 C CA . LEU A 1 91 ? 0.634 11.800 2.468 1.00 97.75 91 LEU A CA 1
ATOM 714 C C . LEU A 1 91 ? 0.654 10.514 1.631 1.00 97.75 91 LEU A C 1
ATOM 716 O O . LEU A 1 91 ? 0.100 10.478 0.533 1.00 97.75 91 LEU A O 1
ATOM 720 N N . LYS A 1 92 ? 1.264 9.442 2.151 1.00 98.50 92 LYS A N 1
ATOM 721 C CA . LYS A 1 92 ? 1.276 8.123 1.498 1.00 98.50 92 LYS A CA 1
ATOM 722 C C . LYS A 1 92 ? 0.191 7.229 2.089 1.00 98.50 92 LYS A C 1
ATOM 724 O O . LYS A 1 92 ? 0.254 6.853 3.260 1.00 98.50 92 LYS A O 1
ATOM 729 N N . ILE A 1 93 ? -0.791 6.874 1.272 1.00 98.69 93 ILE A N 1
ATOM 730 C CA . ILE A 1 93 ? -1.870 5.954 1.618 1.00 98.69 93 ILE A CA 1
ATOM 731 C C . ILE A 1 93 ? -1.448 4.542 1.252 1.00 98.69 93 ILE A C 1
ATOM 733 O O . ILE A 1 93 ? -1.235 4.241 0.083 1.00 98.69 93 ILE A O 1
ATOM 737 N N . ILE A 1 94 ? -1.363 3.675 2.254 1.00 98.62 94 ILE A N 1
ATOM 738 C CA . ILE A 1 94 ? -0.943 2.285 2.086 1.00 98.62 94 ILE A CA 1
ATOM 739 C C . ILE A 1 94 ? -1.949 1.384 2.802 1.00 98.62 94 ILE A C 1
ATOM 741 O O . ILE A 1 94 ? -2.563 1.771 3.801 1.00 98.62 94 ILE A O 1
ATOM 745 N N . HIS A 1 95 ? -2.144 0.163 2.320 1.00 98.19 95 HIS A N 1
ATOM 746 C CA . HIS A 1 95 ? -2.848 -0.862 3.079 1.00 98.19 95 HIS A CA 1
ATOM 747 C C . HIS A 1 95 ? -1.840 -1.826 3.697 1.00 98.19 95 HIS A C 1
ATOM 749 O O . HIS A 1 95 ? -1.104 -2.478 2.976 1.00 98.19 95 HIS A O 1
ATOM 755 N N . ASN A 1 96 ? -1.823 -1.966 5.027 1.00 95.88 96 ASN A N 1
ATOM 756 C CA . ASN A 1 96 ? -0.827 -2.788 5.722 1.00 95.88 96 ASN A CA 1
ATOM 757 C C . ASN A 1 96 ? 0.619 -2.299 5.509 1.00 95.88 96 ASN A C 1
ATOM 759 O O . ASN A 1 96 ? 1.542 -3.091 5.314 1.00 95.88 96 ASN A O 1
ATOM 763 N N . ALA A 1 97 ? 0.829 -0.996 5.711 1.00 96.31 97 ALA A N 1
ATOM 764 C CA . ALA A 1 97 ? 2.098 -0.286 5.529 1.00 96.31 97 ALA A CA 1
ATOM 765 C C . ALA A 1 97 ? 3.323 -0.953 6.178 1.00 96.31 97 ALA A C 1
ATOM 767 O O . ALA A 1 97 ? 4.454 -0.767 5.733 1.00 96.31 97 ALA A O 1
ATOM 768 N N . SER A 1 98 ? 3.130 -1.748 7.239 1.00 91.06 98 SER A N 1
ATOM 769 C CA . SER A 1 98 ? 4.216 -2.549 7.819 1.00 91.06 98 SER A CA 1
ATOM 770 C C . SER A 1 98 ? 4.919 -3.451 6.819 1.00 91.06 98 SER A C 1
ATOM 772 O O . SER A 1 98 ? 6.097 -3.732 7.023 1.00 91.06 98 SER A O 1
ATOM 774 N N . PHE A 1 99 ? 4.217 -3.986 5.827 1.00 91.12 99 PHE A N 1
ATOM 775 C CA . PHE A 1 99 ? 4.833 -4.850 4.835 1.00 91.12 99 PHE A CA 1
ATOM 776 C C . PHE A 1 99 ? 5.670 -4.002 3.871 1.00 91.12 99 PHE A C 1
ATOM 778 O O . PHE A 1 99 ? 6.897 -4.137 3.860 1.00 91.12 99 PHE A O 1
ATOM 785 N N . ASP A 1 100 ? 5.035 -3.048 3.194 1.00 96.06 100 ASP A N 1
ATOM 786 C CA . ASP A 1 100 ? 5.630 -2.277 2.096 1.00 96.06 100 ASP A CA 1
ATOM 787 C C . ASP A 1 100 ? 6.796 -1.418 2.565 1.00 96.06 100 ASP A C 1
ATOM 789 O O . ASP A 1 100 ? 7.910 -1.537 2.055 1.00 96.06 100 ASP A O 1
ATOM 793 N N . VAL A 1 101 ? 6.597 -0.632 3.629 1.00 95.00 101 VAL A N 1
ATOM 794 C CA . VAL A 1 101 ? 7.633 0.264 4.166 1.00 95.00 101 VAL A CA 1
ATOM 795 C C . VAL A 1 101 ? 8.861 -0.526 4.630 1.00 95.00 101 VAL A C 1
ATOM 797 O O . VAL A 1 101 ? 10.000 -0.083 4.470 1.00 95.00 101 VAL A O 1
ATOM 800 N N . ASN A 1 102 ? 8.670 -1.728 5.188 1.00 92.38 102 ASN A N 1
ATOM 801 C CA . ASN A 1 102 ? 9.798 -2.564 5.597 1.00 92.38 102 ASN A CA 1
ATOM 802 C C . ASN A 1 102 ? 10.528 -3.191 4.411 1.00 92.38 102 ASN A C 1
ATOM 804 O O . ASN A 1 102 ? 11.754 -3.306 4.468 1.00 92.38 102 ASN A O 1
ATOM 808 N N . LYS A 1 103 ? 9.807 -3.622 3.373 1.00 91.81 103 LYS A N 1
ATOM 809 C CA . LYS A 1 103 ? 10.403 -4.199 2.164 1.00 91.81 103 LYS A CA 1
ATOM 810 C C . LYS A 1 103 ? 11.149 -3.139 1.363 1.00 91.81 103 LYS A C 1
ATOM 812 O O . LYS A 1 103 ? 12.317 -3.359 1.063 1.00 91.81 103 LYS A O 1
ATOM 817 N N . LEU A 1 104 ? 10.548 -1.971 1.138 1.00 93.88 104 LEU A N 1
ATOM 818 C CA . LEU A 1 104 ? 11.184 -0.821 0.487 1.00 93.88 104 LEU A CA 1
ATOM 819 C C . LEU A 1 104 ? 12.498 -0.433 1.176 1.00 93.88 104 LEU A C 1
ATOM 821 O O . LEU A 1 104 ? 13.535 -0.314 0.523 1.00 93.88 104 LEU A O 1
ATOM 825 N N . ARG A 1 105 ? 12.502 -0.351 2.511 1.00 91.38 105 ARG A N 1
ATOM 826 C CA . ARG A 1 105 ? 13.723 -0.048 3.266 1.00 91.38 105 ARG A CA 1
ATOM 827 C C . ARG A 1 105 ? 14.780 -1.139 3.138 1.00 91.38 105 ARG A C 1
ATOM 829 O O . ARG A 1 105 ? 15.945 -0.837 2.915 1.00 91.38 105 ARG A O 1
ATOM 836 N N . LYS A 1 106 ? 14.401 -2.405 3.333 1.00 89.50 106 LYS A N 1
ATOM 837 C CA . LYS A 1 106 ? 15.360 -3.522 3.379 1.00 89.50 106 LYS A CA 1
ATOM 838 C C . LYS A 1 106 ? 15.930 -3.882 2.011 1.00 89.50 106 LYS A C 1
ATOM 840 O O . LYS A 1 106 ? 17.083 -4.284 1.946 1.00 89.50 106 LYS A O 1
ATOM 845 N N . LEU A 1 107 ? 15.116 -3.798 0.962 1.00 87.81 107 LEU A N 1
ATOM 846 C CA . LEU A 1 107 ? 15.451 -4.314 -0.366 1.00 87.81 107 LEU A CA 1
ATOM 847 C C . LEU A 1 107 ? 15.870 -3.215 -1.346 1.00 87.81 107 LEU A C 1
ATOM 849 O O . LEU A 1 107 ? 16.581 -3.515 -2.296 1.00 87.81 107 LEU A O 1
ATOM 853 N N . ALA A 1 108 ? 15.447 -1.966 -1.121 1.00 86.62 108 ALA A N 1
ATOM 854 C CA . ALA A 1 108 ? 15.724 -0.843 -2.018 1.00 86.62 108 ALA A CA 1
ATOM 855 C C . ALA A 1 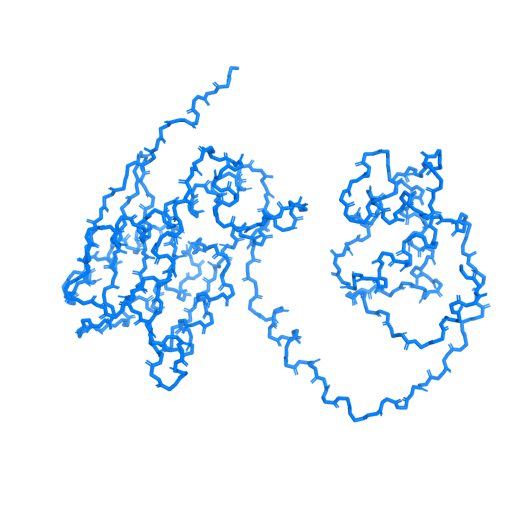108 ? 16.339 0.382 -1.313 1.00 86.62 108 ALA A C 1
ATOM 857 O O . ALA A 1 108 ? 16.564 1.400 -1.957 1.00 86.62 108 ALA A O 1
ATOM 858 N N . ASN A 1 109 ? 16.608 0.309 -0.001 1.00 87.50 109 ASN A N 1
ATOM 859 C CA . ASN A 1 109 ? 17.077 1.441 0.811 1.00 87.50 109 ASN A CA 1
ATOM 860 C C . ASN A 1 109 ? 16.169 2.687 0.720 1.00 87.50 109 ASN A C 1
ATOM 862 O O . ASN A 1 109 ? 16.617 3.821 0.863 1.00 87.50 109 ASN A O 1
ATOM 866 N N . ILE A 1 110 ? 14.872 2.472 0.488 1.00 90.12 110 ILE A N 1
ATOM 867 C CA . ILE A 1 110 ? 13.868 3.528 0.384 1.00 90.12 110 ILE A CA 1
ATOM 868 C C . ILE A 1 110 ? 13.186 3.712 1.742 1.00 90.12 110 ILE A C 1
ATOM 870 O O . ILE A 1 110 ? 12.690 2.754 2.339 1.00 90.12 110 ILE A O 1
ATOM 874 N N . ILE A 1 111 ? 13.129 4.951 2.226 1.00 91.38 111 ILE A N 1
ATOM 875 C CA . ILE A 1 111 ? 12.406 5.318 3.447 1.00 91.38 111 ILE A CA 1
ATOM 876 C C . ILE A 1 111 ? 11.114 6.034 3.050 1.00 91.38 111 ILE A C 1
ATOM 878 O O . ILE A 1 111 ? 11.128 6.911 2.191 1.00 91.38 111 ILE A O 1
ATOM 882 N N . VAL A 1 112 ? 10.006 5.649 3.686 1.00 94.62 112 VAL A N 1
ATOM 883 C CA . VAL A 1 112 ? 8.685 6.250 3.475 1.00 94.62 112 VAL A CA 1
ATOM 884 C C . VAL A 1 112 ? 8.224 6.893 4.781 1.00 94.62 112 VAL A C 1
ATOM 886 O O . VAL A 1 112 ? 8.064 6.197 5.785 1.00 94.62 112 VAL A O 1
ATOM 889 N N . GLU A 1 113 ? 8.023 8.206 4.753 1.00 93.69 113 GLU A N 1
ATOM 890 C CA . GLU A 1 113 ? 7.550 9.035 5.874 1.00 93.69 113 GLU A CA 1
ATOM 891 C C . GLU A 1 113 ? 6.115 9.509 5.634 1.00 93.69 113 GLU A C 1
ATOM 893 O O . GLU A 1 113 ? 5.616 9.337 4.537 1.00 93.69 113 GLU A O 1
ATOM 898 N N . ASN A 1 114 ? 5.429 10.097 6.619 1.00 95.31 114 ASN A N 1
ATOM 899 C CA . ASN A 1 114 ? 4.031 10.554 6.506 1.00 95.31 114 ASN A CA 1
ATOM 900 C C . ASN A 1 114 ? 3.085 9.528 5.834 1.00 95.31 114 ASN A C 1
ATOM 902 O O . ASN A 1 114 ? 2.670 9.682 4.681 1.00 95.31 114 ASN A O 1
ATOM 906 N N . VAL A 1 115 ? 2.782 8.444 6.555 1.00 97.94 115 VAL A N 1
ATOM 907 C CA . VAL A 1 115 ? 2.006 7.302 6.051 1.00 97.94 115 VAL A CA 1
ATOM 908 C C . VAL A 1 115 ? 0.680 7.159 6.797 1.00 97.94 115 VAL A C 1
ATOM 910 O O . VAL A 1 115 ? 0.645 7.122 8.032 1.00 97.94 115 VAL A O 1
ATOM 913 N N . PHE A 1 116 ? -0.401 6.970 6.043 1.00 97.81 116 PHE A N 1
ATOM 914 C CA . PHE A 1 116 ? -1.685 6.496 6.550 1.00 97.81 116 PHE A CA 1
ATOM 915 C C . PHE A 1 116 ? -1.894 5.037 6.138 1.00 97.81 116 PHE A C 1
ATOM 917 O O . PHE A 1 116 ? -1.955 4.712 4.953 1.00 97.81 116 PHE A O 1
ATOM 924 N N . ASP A 1 117 ? -2.045 4.157 7.124 1.00 98.12 117 ASP A N 1
ATOM 925 C CA . ASP A 1 117 ? -2.332 2.740 6.931 1.00 98.12 117 ASP A CA 1
ATOM 926 C C . ASP A 1 117 ? -3.838 2.469 7.089 1.00 98.12 117 ASP A C 1
ATOM 928 O O . ASP A 1 117 ? -4.395 2.521 8.192 1.00 98.12 117 ASP A O 1
ATOM 932 N N . THR A 1 118 ? -4.507 2.135 5.984 1.00 97.94 118 THR A N 1
ATOM 933 C CA . THR A 1 118 ? -5.953 1.845 5.973 1.00 97.94 118 THR A CA 1
ATOM 934 C C . THR A 1 118 ? -6.315 0.590 6.769 1.00 97.94 118 THR A C 1
ATOM 936 O O . THR A 1 118 ? -7.377 0.536 7.396 1.00 97.94 118 THR A O 1
ATOM 939 N N . MET A 1 119 ? -5.420 -0.403 6.831 1.00 96.00 119 MET A N 1
ATOM 940 C CA . MET A 1 119 ? -5.608 -1.574 7.687 1.00 96.00 119 MET A CA 1
ATOM 941 C C . MET A 1 119 ? -5.557 -1.165 9.159 1.00 96.00 119 MET A C 1
ATOM 943 O O . MET A 1 119 ? -6.351 -1.650 9.966 1.00 96.00 119 MET A O 1
ATOM 947 N N . LEU A 1 120 ? -4.618 -0.291 9.526 1.00 92.00 120 LEU A N 1
ATOM 948 C CA . LEU A 1 120 ? -4.476 0.187 10.899 1.00 92.00 120 LEU A CA 1
ATOM 949 C C . LEU A 1 120 ? -5.676 1.031 11.331 1.00 92.00 120 LEU A C 1
ATOM 951 O O . LEU A 1 120 ? -6.179 0.817 12.435 1.00 92.00 120 LEU A O 1
ATOM 955 N N . ALA A 1 121 ? -6.163 1.918 10.460 1.00 88.50 121 ALA A N 1
ATOM 956 C CA . ALA A 1 121 ? -7.375 2.701 10.698 1.00 88.50 121 ALA A CA 1
ATOM 957 C C . ALA A 1 121 ? -8.574 1.789 11.000 1.00 88.50 121 ALA A C 1
ATOM 959 O O . ALA A 1 121 ? -9.227 1.928 12.034 1.00 88.50 121 ALA A O 1
ATOM 960 N N . SER A 1 122 ? -8.793 0.778 10.155 1.00 84.25 122 SER A N 1
ATOM 961 C CA . SER A 1 122 ? -9.859 -0.210 10.339 1.00 84.25 122 SER A CA 1
ATOM 962 C C . SER A 1 122 ? -9.693 -1.025 11.633 1.00 84.25 122 SER A C 1
ATOM 964 O O . SER A 1 122 ? -10.643 -1.214 12.397 1.00 84.25 122 SER A O 1
ATOM 966 N N . ARG A 1 123 ? -8.463 -1.457 11.953 1.00 85.12 123 ARG A N 1
ATOM 967 C CA . ARG A 1 123 ? -8.168 -2.176 13.207 1.00 85.12 123 ARG A CA 1
ATOM 968 C C . ARG A 1 123 ? -8.453 -1.326 14.443 1.00 85.12 123 ARG A C 1
ATOM 970 O O . ARG A 1 123 ? -8.985 -1.852 15.419 1.00 85.12 123 ARG A O 1
ATOM 977 N N . ARG A 1 124 ? -8.086 -0.042 14.419 1.00 83.62 124 ARG A N 1
ATOM 978 C CA . ARG A 1 124 ? -8.339 0.912 15.512 1.00 83.62 124 ARG A CA 1
ATOM 979 C C . ARG A 1 124 ? -9.827 1.204 15.678 1.00 83.62 124 ARG A C 1
ATOM 981 O O . ARG A 1 124 ? -10.281 1.339 16.807 1.00 83.62 124 ARG A O 1
ATOM 988 N N . ALA A 1 125 ? -10.586 1.191 14.585 1.00 77.38 125 ALA A N 1
ATOM 989 C CA . ALA A 1 125 ? -12.045 1.256 14.607 1.00 77.38 125 ALA A CA 1
ATOM 990 C C . ALA A 1 125 ? -12.717 -0.031 15.139 1.00 77.38 125 ALA A C 1
ATOM 992 O O . ALA A 1 125 ? -13.938 -0.093 15.244 1.00 77.38 125 ALA A O 1
ATOM 993 N N . GLY A 1 126 ? -11.945 -1.069 15.486 1.00 76.44 126 GLY A N 1
ATOM 994 C CA . GLY A 1 126 ? -12.468 -2.309 16.062 1.00 76.44 126 GLY A CA 1
ATOM 995 C C . GLY A 1 126 ? -13.083 -3.270 15.042 1.00 76.44 126 GLY A C 1
ATOM 996 O O . GLY A 1 126 ? -13.767 -4.220 15.432 1.00 76.44 126 GLY A O 1
ATOM 997 N N . GLU A 1 127 ? -12.841 -3.065 13.746 1.00 80.50 127 GLU A N 1
ATOM 998 C CA . GLU A 1 127 ? -13.391 -3.928 12.706 1.00 80.50 127 GLU A CA 1
ATOM 999 C C . GLU A 1 127 ? -12.825 -5.355 12.757 1.00 80.50 127 GLU A C 1
ATOM 1001 O O . GLU A 1 127 ? -11.658 -5.604 13.076 1.00 80.50 127 GLU A O 1
ATOM 1006 N N . ARG A 1 128 ? -13.663 -6.332 12.392 1.00 81.12 128 ARG A N 1
ATOM 1007 C CA . ARG A 1 128 ? -13.253 -7.735 12.256 1.00 81.12 128 ARG A CA 1
ATOM 1008 C C . ARG A 1 128 ? -12.805 -8.003 10.828 1.00 81.12 128 ARG A C 1
ATOM 1010 O O . ARG A 1 128 ? -13.580 -7.796 9.908 1.00 81.12 128 ARG A O 1
ATOM 1017 N N . GLY A 1 129 ? -11.601 -8.535 10.634 1.00 82.69 129 GLY A N 1
ATOM 1018 C CA . GLY A 1 129 ? -11.069 -8.807 9.297 1.00 82.69 129 GLY A CA 1
ATOM 1019 C C . GLY A 1 129 ? -10.737 -7.511 8.558 1.00 82.69 129 GLY A C 1
ATOM 1020 O O . GLY A 1 129 ? -11.618 -6.831 8.038 1.00 82.69 129 GLY A O 1
ATOM 1021 N N . CYS A 1 130 ? -9.448 -7.190 8.522 1.00 92.25 130 CYS A N 1
ATOM 1022 C CA . CYS A 1 130 ? -8.935 -5.934 7.976 1.00 92.25 130 CYS A CA 1
ATOM 1023 C C . CYS A 1 130 ? -8.062 -6.166 6.738 1.00 92.25 130 CYS A C 1
ATOM 1025 O O . CYS A 1 130 ? -7.163 -5.381 6.488 1.00 92.25 130 CYS A O 1
ATOM 1027 N N . SER A 1 131 ? -8.268 -7.268 6.010 1.00 95.12 131 SER A N 1
ATOM 1028 C CA . SER A 1 131 ? -7.598 -7.451 4.717 1.00 95.12 131 SER A CA 1
ATOM 1029 C C . SER A 1 131 ? -8.201 -6.508 3.679 1.00 95.12 131 SER A C 1
ATOM 1031 O O . SER A 1 131 ? -9.392 -6.199 3.777 1.00 95.12 131 SER A O 1
ATOM 1033 N N . LEU A 1 132 ? -7.420 -6.113 2.673 1.00 95.81 132 LEU A N 1
ATOM 1034 C CA . LEU A 1 132 ? -7.876 -5.237 1.595 1.00 95.81 132 LEU A CA 1
ATOM 1035 C C . LEU A 1 132 ? -9.170 -5.757 0.965 1.00 95.81 132 LEU A C 1
ATOM 1037 O O . LEU A 1 132 ? -10.162 -5.041 0.938 1.00 95.81 132 LEU A O 1
ATOM 1041 N N . ALA A 1 133 ? -9.207 -7.041 0.597 1.00 94.44 133 ALA A N 1
ATOM 1042 C CA . ALA A 1 133 ? -10.390 -7.698 0.038 1.00 94.44 133 ALA A CA 1
ATOM 1043 C C . ALA A 1 133 ? -11.605 -7.665 0.979 1.00 94.44 133 ALA A C 1
ATOM 1045 O O . ALA A 1 133 ? -12.728 -7.423 0.544 1.00 94.44 133 ALA A O 1
ATOM 1046 N N . THR A 1 134 ? -11.397 -7.882 2.282 1.00 94.75 134 THR A N 1
ATOM 1047 C CA . THR A 1 134 ? -12.490 -7.816 3.263 1.00 94.75 134 THR A CA 1
ATOM 1048 C C . THR A 1 134 ? -13.048 -6.400 3.383 1.00 94.75 134 THR A C 1
ATOM 1050 O O . THR A 1 134 ? -14.264 -6.230 3.440 1.00 94.75 134 THR A O 1
ATOM 1053 N N . LEU A 1 135 ? -12.174 -5.394 3.433 1.00 96.00 135 LEU A N 1
ATOM 1054 C CA . LEU A 1 135 ? -12.577 -3.997 3.563 1.00 96.00 135 LEU A CA 1
ATOM 1055 C C . LEU A 1 135 ? -13.195 -3.461 2.270 1.00 96.00 135 LEU A C 1
ATOM 1057 O O . LEU A 1 135 ? -14.199 -2.761 2.343 1.00 96.00 135 LEU A O 1
ATOM 1061 N N . ALA A 1 136 ? -12.661 -3.840 1.110 1.00 96.38 136 ALA A N 1
ATOM 1062 C CA . ALA A 1 136 ? -13.218 -3.518 -0.200 1.00 96.38 136 ALA A CA 1
ATOM 1063 C C . ALA A 1 136 ? -14.655 -4.032 -0.328 1.00 96.38 136 ALA A C 1
ATOM 1065 O O . ALA A 1 136 ? -15.565 -3.259 -0.619 1.00 96.38 136 ALA A O 1
ATOM 1066 N N . MET A 1 137 ? -14.886 -5.306 -0.004 1.00 95.25 137 MET A N 1
ATOM 1067 C CA . MET A 1 137 ? -16.228 -5.881 -0.039 1.00 95.25 137 MET A CA 1
ATOM 1068 C C . MET A 1 137 ? -17.157 -5.189 0.964 1.00 95.25 137 MET A C 1
ATOM 1070 O O . MET A 1 137 ? -18.258 -4.777 0.615 1.00 95.25 137 MET A O 1
ATOM 1074 N N . ARG A 1 138 ? -16.713 -5.014 2.214 1.00 94.25 138 ARG A N 1
ATOM 1075 C CA . ARG A 1 138 ? -17.545 -4.441 3.283 1.00 94.25 138 ARG A CA 1
ATOM 1076 C C . ARG A 1 138 ? -17.941 -2.991 3.025 1.00 94.25 138 ARG A C 1
ATOM 1078 O O . ARG A 1 138 ? -19.088 -2.628 3.264 1.00 94.25 138 ARG A O 1
ATOM 1085 N N . HIS A 1 139 ? -16.980 -2.160 2.636 1.00 93.00 139 HIS A N 1
ATOM 1086 C CA . HIS A 1 139 ? -17.156 -0.706 2.609 1.00 93.00 139 HIS A CA 1
ATOM 1087 C C . HIS A 1 139 ? -17.463 -0.165 1.221 1.00 93.00 139 HIS A C 1
ATOM 1089 O O . HIS A 1 139 ? -18.082 0.893 1.120 1.00 93.00 139 HIS A O 1
ATOM 1095 N N . LEU A 1 140 ? -17.034 -0.872 0.174 1.00 94.00 140 LEU A N 1
ATOM 1096 C CA . LEU A 1 140 ? -17.170 -0.442 -1.218 1.00 94.00 140 LEU A CA 1
ATOM 1097 C C . LEU A 1 140 ? -18.066 -1.385 -2.036 1.00 94.00 140 LEU A C 1
ATOM 1099 O O . LEU A 1 140 ? -18.440 -1.034 -3.148 1.00 94.00 140 LEU A O 1
ATOM 1103 N N . GLY A 1 141 ? -18.414 -2.569 -1.515 1.00 94.94 141 GLY A N 1
ATOM 1104 C CA . GLY A 1 141 ? -19.153 -3.587 -2.270 1.00 94.94 141 GLY A CA 1
ATOM 1105 C C . GLY A 1 141 ? -18.342 -4.216 -3.407 1.00 94.94 141 GLY A C 1
ATOM 1106 O O . GLY A 1 141 ? -18.927 -4.789 -4.320 1.00 94.94 141 GLY A O 1
ATOM 1107 N N . ILE A 1 142 ? -17.010 -4.086 -3.378 1.00 93.75 142 ILE A N 1
ATOM 1108 C CA . ILE A 1 142 ? -16.115 -4.544 -4.448 1.00 93.75 142 ILE A CA 1
ATOM 1109 C C . ILE A 1 142 ? -15.519 -5.900 -4.079 1.00 93.75 142 ILE A C 1
ATOM 11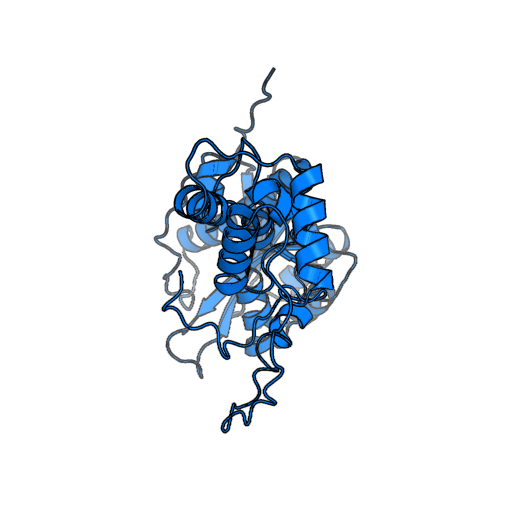11 O O . ILE A 1 142 ? -14.864 -6.043 -3.044 1.00 93.75 142 ILE A O 1
ATOM 1115 N N . GLU A 1 143 ? -15.683 -6.884 -4.961 1.00 92.12 143 GLU A N 1
ATOM 1116 C CA . GLU A 1 143 ? -14.989 -8.163 -4.851 1.00 92.12 143 GLU A CA 1
ATOM 1117 C C . GLU A 1 143 ? -13.573 -8.072 -5.433 1.00 92.12 143 GLU A C 1
ATOM 1119 O O . GLU A 1 143 ? -13.348 -7.603 -6.558 1.00 92.12 143 GLU A O 1
ATOM 1124 N N . LEU A 1 144 ? -12.602 -8.517 -4.634 1.00 89.44 144 LEU A N 1
ATOM 1125 C CA . LEU A 1 144 ? -11.218 -8.654 -5.058 1.00 89.44 144 LEU A CA 1
ATOM 1126 C C . LEU A 1 144 ? -10.893 -10.111 -5.340 1.00 89.44 144 LEU A C 1
ATOM 1128 O O . LEU A 1 144 ? -11.013 -10.970 -4.463 1.00 89.44 144 LEU A O 1
ATOM 1132 N N . ASP A 1 145 ? -10.431 -10.356 -6.562 1.00 80.00 145 ASP A N 1
ATOM 1133 C CA . ASP A 1 145 ? -9.856 -11.634 -6.939 1.00 80.00 145 ASP A CA 1
ATOM 1134 C C . ASP A 1 145 ? -8.465 -11.768 -6.301 1.00 80.00 145 ASP A C 1
ATOM 1136 O O . ASP A 1 145 ? -7.668 -10.835 -6.310 1.00 80.00 145 ASP A O 1
ATOM 1140 N N . LYS A 1 146 ? -8.169 -12.937 -5.735 1.00 77.75 146 LYS A N 1
ATOM 1141 C CA . LYS A 1 146 ? -6.889 -13.233 -5.076 1.00 77.75 146 LYS A CA 1
ATOM 1142 C C . LYS A 1 146 ? -5.870 -13.876 -6.018 1.00 77.75 146 LYS A C 1
ATOM 1144 O O . LYS A 1 146 ? -4.764 -14.180 -5.574 1.00 77.75 146 LYS A O 1
ATOM 1149 N N . LYS A 1 147 ? -6.232 -14.129 -7.283 1.00 76.25 147 LYS A N 1
ATOM 1150 C CA . LYS A 1 147 ? -5.409 -14.876 -8.254 1.00 76.25 147 LYS A CA 1
ATOM 1151 C C . LYS A 1 147 ? -3.973 -14.368 -8.369 1.00 76.25 147 LYS A C 1
ATOM 1153 O O . LYS A 1 147 ? -3.058 -15.188 -8.397 1.00 76.25 147 LYS A O 1
ATOM 1158 N N . HIS A 1 148 ? -3.765 -13.051 -8.386 1.00 77.94 148 HIS A N 1
ATOM 1159 C CA . HIS A 1 148 ? -2.441 -12.474 -8.648 1.00 77.94 148 HIS A CA 1
ATOM 1160 C C . HIS A 1 148 ? -1.621 -12.128 -7.401 1.00 77.94 148 HIS A C 1
ATOM 1162 O O . HIS A 1 148 ? -0.427 -11.881 -7.527 1.00 77.94 148 HIS A O 1
ATOM 1168 N N . GLN A 1 149 ? -2.177 -12.278 -6.193 1.00 75.62 149 GLN A N 1
ATOM 1169 C CA . GLN A 1 149 ? -1.443 -12.058 -4.935 1.00 75.62 149 GLN A CA 1
ATOM 1170 C C . GLN A 1 149 ? -0.194 -12.956 -4.794 1.00 75.62 149 GLN A C 1
ATOM 1172 O O . GLN A 1 149 ? 0.746 -12.636 -4.071 1.00 75.62 149 GLN A O 1
ATOM 1177 N N . ARG A 1 150 ? -0.186 -14.125 -5.446 1.00 78.62 150 ARG A N 1
ATOM 1178 C CA . ARG A 1 150 ? 0.957 -15.060 -5.476 1.00 78.62 150 ARG A CA 1
ATOM 1179 C C . ARG A 1 150 ? 1.511 -15.255 -6.888 1.00 78.62 150 ARG A C 1
ATOM 1181 O O . ARG A 1 150 ? 2.127 -16.285 -7.161 1.00 78.62 150 ARG A O 1
ATOM 1188 N N . SER A 1 151 ? 1.255 -14.300 -7.782 1.00 82.19 151 SER A N 1
ATOM 1189 C CA . SER A 1 151 ? 1.751 -14.342 -9.154 1.00 82.19 151 SER A CA 1
ATOM 1190 C C . SER A 1 151 ? 3.281 -14.335 -9.186 1.00 82.19 151 SER A C 1
ATOM 1192 O O . SER A 1 151 ? 3.945 -13.868 -8.255 1.00 82.19 151 SER A O 1
ATOM 1194 N N . ASN A 1 152 ? 3.866 -14.846 -10.271 1.00 88.31 152 ASN A N 1
ATOM 1195 C CA . ASN A 1 152 ? 5.299 -14.699 -10.491 1.00 88.31 152 ASN A CA 1
ATOM 1196 C C . ASN A 1 152 ? 5.602 -13.274 -10.975 1.00 88.31 152 ASN A C 1
ATOM 1198 O O . ASN A 1 152 ? 5.731 -13.021 -12.177 1.00 88.31 152 ASN A O 1
ATOM 1202 N N . TRP A 1 153 ? 5.754 -12.355 -10.023 1.00 92.06 153 TRP A N 1
ATOM 1203 C CA . TRP A 1 153 ? 6.069 -10.953 -10.279 1.00 92.06 153 TRP A CA 1
ATOM 1204 C C . TRP A 1 153 ? 7.464 -10.724 -10.864 1.00 92.06 153 TRP A C 1
ATOM 1206 O O . TRP A 1 153 ? 7.748 -9.606 -11.271 1.00 92.06 153 TRP A O 1
ATOM 1216 N N . ALA A 1 154 ? 8.331 -11.735 -10.970 1.00 90.50 154 ALA A N 1
ATOM 1217 C CA . ALA A 1 154 ? 9.595 -11.610 -11.701 1.00 90.50 154 ALA A CA 1
ATOM 1218 C C . ALA A 1 154 ? 9.425 -11.667 -13.233 1.00 90.50 154 ALA A C 1
ATOM 1220 O O . ALA A 1 154 ? 10.345 -11.314 -13.968 1.00 90.50 154 ALA A O 1
ATOM 1221 N N . THR A 1 155 ? 8.274 -12.140 -13.721 1.00 89.56 155 THR A N 1
ATOM 1222 C CA . THR A 1 155 ? 8.033 -12.355 -15.155 1.00 89.56 155 THR A CA 1
ATOM 1223 C C . THR A 1 155 ? 7.982 -11.028 -15.904 1.00 89.56 155 THR A C 1
ATOM 1225 O O . THR A 1 155 ? 7.318 -10.090 -15.458 1.00 89.56 155 THR A O 1
ATOM 1228 N N . ARG A 1 156 ? 8.657 -10.952 -17.056 1.00 93.62 156 ARG A N 1
ATOM 1229 C CA . ARG A 1 156 ? 8.568 -9.824 -17.989 1.00 93.62 156 ARG A CA 1
ATOM 1230 C C . ARG A 1 156 ? 8.316 -10.318 -19.424 1.00 93.62 156 ARG A C 1
ATOM 1232 O O . ARG A 1 156 ? 8.904 -11.334 -19.798 1.00 93.62 156 ARG A O 1
ATOM 1239 N N . PRO A 1 157 ? 7.486 -9.613 -20.222 1.00 94.25 157 PRO A N 1
ATOM 1240 C CA . PRO A 1 157 ? 6.688 -8.440 -19.835 1.00 94.25 157 PRO A CA 1
ATOM 1241 C C . PRO A 1 157 ? 5.602 -8.795 -18.803 1.00 94.25 157 PRO A C 1
ATOM 1243 O O . PRO A 1 157 ? 5.206 -9.954 -18.689 1.00 94.25 157 PRO A O 1
ATOM 1246 N N . LEU A 1 158 ? 5.157 -7.807 -18.019 1.00 94.12 158 LEU A N 1
ATOM 1247 C CA . LEU A 1 158 ? 4.003 -7.983 -17.132 1.00 94.12 158 LEU A CA 1
ATOM 1248 C C . LEU A 1 158 ? 2.752 -8.221 -17.983 1.00 94.12 158 LEU A C 1
ATOM 1250 O O . LEU A 1 158 ? 2.539 -7.538 -18.985 1.00 94.12 158 LEU A O 1
ATOM 1254 N N . SER A 1 159 ? 1.930 -9.189 -17.587 1.00 95.12 159 SER A N 1
ATOM 1255 C CA . SER A 1 159 ? 0.638 -9.422 -18.239 1.00 95.12 159 SER A CA 1
ATOM 1256 C C . SER A 1 159 ? -0.350 -8.294 -17.931 1.00 95.12 159 SER A C 1
ATOM 1258 O O . SER A 1 159 ? -0.249 -7.642 -16.890 1.00 95.12 159 SER A O 1
ATOM 1260 N N . GLN A 1 160 ? -1.347 -8.097 -18.798 1.00 94.69 160 GLN A N 1
ATOM 1261 C CA . GLN A 1 160 ? -2.399 -7.107 -18.550 1.00 94.69 160 GLN A CA 1
ATOM 1262 C C . GLN A 1 160 ? -3.119 -7.369 -17.219 1.00 94.69 160 GLN A C 1
ATOM 1264 O O . GLN A 1 160 ? -3.333 -6.442 -16.450 1.00 94.69 160 GLN A O 1
ATOM 1269 N N . GLU A 1 161 ? -3.389 -8.635 -16.884 1.00 93.75 161 GLU A N 1
ATOM 1270 C CA . GLU A 1 161 ? -4.037 -8.984 -15.615 1.00 93.75 161 GLU A CA 1
ATOM 1271 C C . GLU A 1 161 ? -3.195 -8.610 -14.384 1.00 93.75 161 GLU A C 1
ATOM 1273 O O . GLU A 1 161 ? -3.746 -8.208 -13.362 1.00 93.75 161 GLU A O 1
ATOM 1278 N N . GLN A 1 162 ? -1.863 -8.718 -14.469 1.00 94.81 162 GLN A N 1
ATOM 1279 C CA . GLN A 1 162 ? -0.963 -8.267 -13.404 1.00 94.81 162 GLN A CA 1
ATOM 1280 C C . GLN A 1 162 ? -0.999 -6.745 -13.249 1.00 94.81 162 GLN A C 1
ATOM 1282 O O . GLN A 1 162 ? -1.020 -6.253 -12.123 1.00 94.81 162 GLN A O 1
ATOM 1287 N N . LEU A 1 163 ? -1.019 -6.005 -14.362 1.00 96.25 163 LEU A N 1
ATOM 1288 C CA . LEU A 1 163 ? -1.123 -4.545 -14.345 1.00 96.25 163 LEU A CA 1
ATOM 1289 C C . LEU A 1 163 ? -2.465 -4.094 -13.753 1.00 96.25 163 LEU A C 1
ATOM 1291 O O . LEU A 1 163 ? -2.488 -3.220 -12.889 1.00 96.25 163 LEU A O 1
ATOM 1295 N N . ASP A 1 164 ? -3.564 -4.729 -14.161 1.00 94.81 164 ASP A N 1
ATOM 1296 C CA . ASP A 1 164 ? -4.909 -4.424 -13.670 1.00 94.81 164 ASP A CA 1
ATOM 1297 C C . ASP A 1 164 ? -5.046 -4.743 -12.176 1.00 94.81 164 ASP A C 1
ATOM 1299 O O . ASP A 1 164 ? -5.595 -3.942 -11.420 1.00 94.81 164 ASP A O 1
ATOM 1303 N N . TYR A 1 165 ? -4.507 -5.884 -11.731 1.00 95.12 165 TYR A N 1
ATOM 1304 C CA . TYR A 1 165 ? -4.472 -6.260 -10.317 1.00 95.12 165 TYR A CA 1
ATOM 1305 C C . TYR A 1 165 ? -3.690 -5.231 -9.486 1.00 95.12 165 TYR A C 1
ATOM 1307 O O . TYR A 1 165 ? -4.225 -4.676 -8.527 1.00 95.12 165 TYR A O 1
ATOM 1315 N N . ALA A 1 166 ? -2.461 -4.921 -9.908 1.00 96.06 166 ALA A N 1
ATOM 1316 C CA . ALA A 1 166 ? -1.581 -3.965 -9.243 1.00 96.06 166 ALA A CA 1
ATOM 1317 C C . ALA A 1 166 ? -2.217 -2.566 -9.149 1.00 96.06 166 ALA A C 1
ATOM 1319 O O . ALA A 1 166 ? -2.128 -1.891 -8.124 1.00 96.06 166 ALA A O 1
ATOM 1320 N N . ALA A 1 167 ? -2.903 -2.130 -10.207 1.00 96.62 167 ALA A N 1
ATOM 1321 C CA . ALA A 1 167 ? -3.631 -0.870 -10.194 1.00 96.62 167 ALA A CA 1
ATOM 1322 C C . ALA A 1 167 ? -4.821 -0.893 -9.231 1.00 96.62 167 ALA A C 1
ATOM 1324 O O . ALA A 1 167 ? -5.039 0.069 -8.487 1.00 96.62 167 ALA A O 1
ATOM 1325 N N . LYS A 1 168 ? -5.582 -1.991 -9.220 1.00 95.81 168 LYS A N 1
ATOM 1326 C CA . LYS A 1 168 ? -6.779 -2.134 -8.391 1.00 95.81 168 LYS A CA 1
ATOM 1327 C C . LYS A 1 168 ? -6.462 -2.048 -6.898 1.00 95.81 168 LYS A C 1
ATOM 1329 O O . LYS A 1 168 ? -7.211 -1.382 -6.179 1.00 95.81 168 LYS A O 1
ATOM 1334 N N . ASP A 1 169 ? -5.363 -2.648 -6.442 1.00 95.81 169 ASP A N 1
ATOM 1335 C CA . ASP A 1 169 ? -4.987 -2.640 -5.022 1.00 95.81 169 ASP A CA 1
ATOM 1336 C C . ASP A 1 169 ? -4.725 -1.210 -4.507 1.00 95.81 169 ASP A C 1
ATOM 1338 O O . ASP A 1 169 ? -5.293 -0.799 -3.485 1.00 95.81 169 ASP A O 1
ATOM 1342 N N . VAL A 1 170 ? -3.999 -0.388 -5.274 1.00 97.12 170 VAL A N 1
ATOM 1343 C CA . VAL A 1 170 ? -3.762 1.024 -4.926 1.00 97.12 170 VAL A CA 1
ATOM 1344 C C . VAL A 1 170 ? -5.034 1.870 -4.992 1.00 97.12 170 VAL A C 1
ATOM 1346 O O . VAL A 1 170 ? -5.283 2.683 -4.095 1.00 97.12 170 VAL A O 1
ATOM 1349 N N . VAL A 1 171 ? -5.864 1.693 -6.027 1.00 97.31 171 VAL A N 1
ATOM 1350 C CA . VAL A 1 171 ? -7.128 2.442 -6.151 1.00 97.31 171 VAL A CA 1
ATOM 1351 C C . VAL A 1 171 ? -8.048 2.151 -4.967 1.00 97.31 171 VAL A C 1
ATOM 1353 O O . VAL A 1 171 ? -8.625 3.074 -4.387 1.00 97.31 171 VAL A O 1
ATOM 1356 N N . ILE A 1 172 ? -8.156 0.890 -4.554 1.00 97.19 172 ILE A N 1
ATOM 1357 C CA . ILE A 1 172 ? -8.986 0.513 -3.409 1.00 97.19 172 ILE A CA 1
ATOM 1358 C C . ILE A 1 172 ? -8.416 1.065 -2.106 1.00 97.19 172 ILE A C 1
ATOM 1360 O O . ILE A 1 172 ? -9.190 1.561 -1.287 1.00 97.19 172 ILE A O 1
ATOM 1364 N N . ALA A 1 173 ? -7.096 1.039 -1.902 1.00 98.06 173 ALA A N 1
ATOM 1365 C CA . ALA A 1 173 ? -6.487 1.652 -0.722 1.00 98.06 173 ALA A CA 1
ATOM 1366 C C . ALA A 1 173 ? -6.839 3.149 -0.618 1.00 98.06 173 ALA A C 1
ATOM 1368 O O . ALA A 1 173 ? -7.232 3.616 0.453 1.00 98.06 173 ALA A O 1
ATOM 1369 N N . LEU A 1 174 ? -6.803 3.884 -1.733 1.00 98.19 174 LEU A N 1
ATOM 1370 C CA . LEU A 1 174 ? -7.229 5.286 -1.797 1.00 98.19 174 LEU A CA 1
ATOM 1371 C C . LEU A 1 174 ? -8.717 5.473 -1.461 1.00 98.19 174 LEU A C 1
ATOM 1373 O O . LEU A 1 174 ? -9.065 6.355 -0.675 1.00 98.19 174 LEU A O 1
ATOM 1377 N N . MET A 1 175 ? -9.601 4.632 -2.005 1.00 96.81 175 MET A N 1
ATOM 1378 C CA . MET A 1 175 ? -11.040 4.690 -1.705 1.00 96.81 175 MET A CA 1
ATOM 1379 C C . MET A 1 175 ? -11.341 4.367 -0.234 1.00 96.81 175 MET A C 1
ATOM 1381 O O . MET A 1 175 ? -12.188 5.007 0.393 1.00 96.81 175 MET A O 1
ATOM 1385 N N . LEU A 1 176 ? -10.634 3.395 0.347 1.00 97.56 176 LEU A N 1
ATOM 1386 C CA . LEU A 1 176 ? -10.754 3.062 1.766 1.00 97.56 176 LEU A CA 1
ATOM 1387 C C . LEU A 1 176 ? -10.239 4.190 2.659 1.00 97.56 176 LEU A C 1
ATOM 1389 O O . LEU A 1 176 ? -10.843 4.452 3.698 1.00 97.56 176 LEU A O 1
ATOM 1393 N N . TYR A 1 177 ? -9.164 4.874 2.262 1.00 97.81 177 TYR A N 1
ATOM 1394 C CA . TYR A 1 177 ? -8.708 6.075 2.955 1.00 97.81 177 TYR A CA 1
ATOM 1395 C C . TYR A 1 177 ? -9.758 7.180 2.917 1.00 97.81 177 TYR A C 1
ATOM 1397 O O . TYR A 1 177 ? -10.080 7.719 3.969 1.00 97.81 177 TYR A O 1
ATOM 1405 N N . GLU A 1 178 ? -10.340 7.480 1.754 1.00 95.00 178 GLU A N 1
ATOM 1406 C CA . GLU A 1 178 ? -11.394 8.494 1.633 1.00 95.00 178 GLU A CA 1
ATOM 1407 C C . GLU A 1 178 ? -12.554 8.191 2.594 1.00 95.00 178 GLU A C 1
ATOM 1409 O O . GLU A 1 178 ? -13.000 9.055 3.353 1.00 95.00 178 GLU A O 1
ATOM 1414 N N . LYS A 1 179 ? -12.978 6.923 2.652 1.00 91.81 179 LYS A N 1
ATOM 1415 C CA . LYS A 1 179 ? -13.997 6.466 3.599 1.00 91.81 179 LYS A CA 1
ATOM 1416 C C . LYS A 1 179 ? -13.560 6.633 5.056 1.00 91.81 179 LYS A C 1
ATOM 1418 O O . LYS A 1 179 ? -14.337 7.141 5.861 1.00 91.81 179 LYS A O 1
ATOM 1423 N N . ALA A 1 180 ? -12.347 6.205 5.398 1.00 86.06 180 ALA A N 1
ATOM 1424 C CA . ALA A 1 180 ? -11.805 6.295 6.750 1.00 86.06 180 ALA A CA 1
ATOM 1425 C C . ALA A 1 180 ? -11.656 7.755 7.211 1.00 86.06 180 ALA A C 1
ATOM 1427 O O . ALA A 1 180 ? -12.022 8.078 8.338 1.00 86.06 180 ALA A O 1
ATOM 1428 N N . ASN A 1 181 ? -11.195 8.637 6.325 1.00 86.94 181 ASN A N 1
ATOM 1429 C CA . ASN A 1 181 ? -11.031 10.064 6.569 1.00 86.94 181 ASN A CA 1
ATOM 1430 C C . ASN A 1 181 ? -12.382 10.756 6.793 1.00 86.94 181 ASN A C 1
ATOM 1432 O O . ASN A 1 181 ? -12.542 11.490 7.763 1.00 86.94 181 ASN A O 1
ATOM 1436 N N . ASN A 1 182 ? -13.392 10.441 5.974 1.00 84.25 182 ASN A N 1
ATOM 1437 C CA . ASN A 1 182 ? -14.760 10.943 6.158 1.00 84.25 182 ASN A CA 1
ATOM 1438 C C . ASN A 1 182 ? -15.392 10.493 7.488 1.00 84.25 182 ASN A C 1
ATOM 1440 O O . ASN A 1 182 ? -16.301 11.144 7.995 1.00 84.25 182 ASN A O 1
ATOM 1444 N N . LEU A 1 183 ? -14.920 9.377 8.050 1.00 79.88 183 LEU A N 1
ATOM 1445 C CA . LEU A 1 183 ? -15.320 8.868 9.363 1.00 79.88 183 LEU A CA 1
ATOM 1446 C C . LEU A 1 183 ? -14.420 9.371 10.509 1.00 79.88 183 LEU A C 1
ATOM 1448 O O . LEU A 1 183 ? -14.654 9.004 11.658 1.00 79.88 183 LEU A O 1
ATOM 1452 N N . GLY A 1 184 ? -13.391 10.175 10.222 1.00 79.12 184 GLY A N 1
ATOM 1453 C CA . GLY A 1 184 ? -12.442 10.678 11.219 1.00 79.12 184 GLY A CA 1
ATOM 1454 C C . GLY A 1 184 ? -11.540 9.600 11.834 1.00 79.12 184 GLY A C 1
ATOM 1455 O O . GLY A 1 184 ? -11.075 9.756 12.963 1.00 79.12 184 GLY A O 1
ATOM 1456 N N . LEU A 1 185 ? -11.311 8.481 11.138 1.00 81.38 185 LEU A N 1
ATOM 1457 C CA . LEU A 1 185 ? -10.487 7.383 11.649 1.00 81.38 185 LEU A CA 1
ATOM 1458 C C . LEU A 1 185 ? -8.992 7.703 11.547 1.00 81.38 185 LEU A C 1
ATOM 1460 O O . LEU A 1 185 ? -8.504 8.158 10.513 1.00 81.38 185 LEU A O 1
ATOM 1464 N N . SER A 1 186 ? -8.235 7.367 12.592 1.00 82.56 186 SER A N 1
ATOM 1465 C CA . SER A 1 186 ? -6.784 7.560 12.616 1.00 82.56 186 SER A CA 1
ATOM 1466 C C . SER A 1 186 ? -6.031 6.360 12.031 1.00 82.56 186 SER A C 1
ATOM 1468 O O . SER A 1 186 ? -5.973 5.274 12.611 1.00 82.56 186 SER A O 1
ATOM 1470 N N . GLY A 1 187 ? -5.383 6.567 10.886 1.00 88.19 187 GLY A N 1
ATOM 1471 C CA . GLY A 1 187 ? -4.537 5.574 10.211 1.00 88.19 187 GLY A CA 1
ATOM 1472 C C . GLY A 1 187 ? -3.038 5.808 10.358 1.00 88.19 187 GLY A C 1
ATOM 1473 O O . GLY A 1 187 ? -2.266 5.071 9.760 1.00 88.19 187 GLY A O 1
ATOM 1474 N N . GLU A 1 188 ? -2.611 6.805 11.140 1.00 91.19 188 GLU A N 1
ATOM 1475 C CA . GLU A 1 188 ? -1.198 7.193 11.251 1.00 91.19 188 GLU A CA 1
ATOM 1476 C C . GLU A 1 188 ? -0.299 5.998 11.585 1.00 91.19 188 GLU A C 1
ATOM 1478 O O . GLU A 1 188 ? -0.440 5.358 12.642 1.00 91.19 188 GLU A O 1
ATOM 1483 N N . TYR A 1 189 ? 0.620 5.709 10.662 1.00 90.12 189 TYR A N 1
ATOM 1484 C CA . TYR A 1 189 ? 1.628 4.672 10.793 1.00 90.12 189 TYR A CA 1
ATOM 1485 C C . TYR A 1 189 ? 2.910 5.281 11.364 1.00 90.12 189 TYR A C 1
ATOM 1487 O O . TYR A 1 189 ? 3.622 6.023 10.693 1.00 90.12 189 TYR A O 1
ATOM 1495 N N . ASN A 1 190 ? 3.232 4.934 12.612 1.00 81.94 190 ASN A N 1
ATOM 1496 C CA . ASN A 1 190 ? 4.488 5.326 13.243 1.00 81.94 190 ASN A CA 1
ATOM 1497 C C . ASN A 1 190 ? 5.443 4.128 13.307 1.00 81.94 190 ASN A C 1
ATOM 1499 O O . ASN A 1 190 ? 5.217 3.159 14.039 1.00 81.94 190 ASN A O 1
ATOM 1503 N N . ARG A 1 191 ? 6.551 4.217 12.569 1.00 63.34 191 ARG A N 1
ATOM 1504 C CA . ARG A 1 191 ? 7.593 3.188 12.521 1.00 63.34 191 ARG A CA 1
ATOM 1505 C C . ARG A 1 191 ? 8.226 2.919 13.896 1.00 63.34 191 ARG A C 1
ATOM 1507 O O . ARG A 1 191 ? 8.405 1.754 14.253 1.00 63.34 191 ARG A O 1
ATOM 1514 N N . GLN A 1 192 ? 8.541 3.959 14.674 1.00 54.25 192 GLN A N 1
ATOM 1515 C CA . GLN A 1 192 ? 9.210 3.834 15.980 1.00 54.25 192 GLN A CA 1
ATOM 1516 C C . GLN A 1 192 ? 8.364 3.029 16.970 1.00 54.25 192 GLN A C 1
ATOM 1518 O O . GLN A 1 192 ? 8.892 2.172 17.671 1.00 54.25 192 GLN A O 1
ATOM 1523 N N . SER A 1 193 ? 7.039 3.195 16.928 1.00 46.88 193 SER A N 1
ATOM 1524 C CA . SER A 1 193 ? 6.117 2.428 17.776 1.00 46.88 193 SER A CA 1
ATOM 1525 C C . SER A 1 193 ? 6.142 0.910 17.516 1.00 46.88 193 SER A C 1
ATOM 1527 O O . SER A 1 193 ? 5.778 0.131 18.394 1.00 46.88 193 SER A O 1
ATOM 1529 N N . ARG A 1 194 ? 6.609 0.466 16.335 1.00 41.06 194 ARG A N 1
ATOM 1530 C CA . ARG A 1 194 ? 6.733 -0.956 15.963 1.00 41.06 194 ARG A CA 1
ATOM 1531 C C . ARG A 1 194 ? 8.146 -1.523 16.106 1.00 41.06 194 ARG A C 1
ATOM 1533 O O . ARG A 1 194 ? 8.265 -2.702 16.428 1.00 41.06 194 ARG A O 1
ATOM 1540 N N . PHE A 1 195 ? 9.197 -0.726 15.887 1.00 37.75 195 PHE A N 1
ATOM 1541 C CA . PHE A 1 195 ? 10.577 -1.163 16.154 1.00 37.75 195 PHE A CA 1
ATOM 1542 C C . PHE A 1 195 ? 10.887 -1.190 17.650 1.00 37.75 195 PHE A C 1
ATOM 1544 O O . PHE A 1 195 ? 11.468 -2.172 18.089 1.00 37.75 195 PHE A O 1
ATOM 1551 N N . ALA A 1 196 ? 10.378 -0.247 18.453 1.00 36.09 196 ALA A N 1
ATOM 1552 C CA . ALA A 1 196 ? 10.402 -0.385 19.913 1.00 36.09 196 ALA A CA 1
ATOM 1553 C C . ALA A 1 196 ? 9.709 -1.689 20.359 1.00 36.09 196 ALA A C 1
ATOM 1555 O O . ALA A 1 196 ? 10.185 -2.396 21.236 1.00 36.09 196 ALA A O 1
ATOM 1556 N N . TYR A 1 197 ? 8.643 -2.100 19.663 1.00 35.31 197 TYR A N 1
ATOM 1557 C CA . TYR A 1 197 ? 7.931 -3.349 19.955 1.00 35.31 197 TYR A CA 1
ATOM 1558 C C . TYR A 1 197 ? 8.719 -4.636 19.628 1.00 35.31 197 TYR A C 1
ATOM 1560 O O . TYR A 1 197 ? 8.395 -5.689 20.179 1.00 35.31 197 TYR A O 1
ATOM 1568 N N . ASN A 1 198 ? 9.725 -4.574 18.742 1.00 33.84 198 ASN A N 1
ATOM 1569 C CA . ASN A 1 198 ? 10.494 -5.740 18.280 1.00 33.84 198 ASN A CA 1
ATOM 1570 C C . ASN A 1 198 ? 11.977 -5.731 18.704 1.00 33.84 198 ASN A C 1
ATOM 1572 O O . ASN A 1 198 ? 12.550 -6.810 18.826 1.00 33.84 198 ASN A O 1
ATOM 1576 N N . GLU A 1 199 ? 12.589 -4.567 18.938 1.00 32.81 199 GLU A N 1
ATOM 1577 C CA . GLU A 1 199 ? 13.975 -4.430 19.418 1.00 32.81 199 GLU A CA 1
ATOM 1578 C C . GLU A 1 199 ? 14.056 -4.369 20.954 1.00 32.81 199 GLU A C 1
ATOM 1580 O O . GLU A 1 199 ? 15.018 -4.873 21.522 1.00 32.81 199 GLU A O 1
ATOM 1585 N N . GLU A 1 200 ? 13.009 -3.908 21.657 1.00 32.22 200 GLU A N 1
ATOM 1586 C CA . GLU A 1 200 ? 12.896 -4.029 23.125 1.00 32.22 200 GLU A CA 1
ATOM 1587 C C . GLU A 1 200 ? 12.229 -5.346 23.561 1.00 32.22 200 GLU A C 1
ATOM 1589 O O . GLU A 1 200 ? 11.461 -5.409 24.529 1.00 32.22 200 GLU A O 1
ATOM 1594 N N . ARG A 1 201 ? 12.506 -6.448 22.861 1.00 31.52 201 ARG A N 1
ATOM 1595 C CA . ARG A 1 201 ? 12.488 -7.738 23.551 1.00 31.52 201 ARG A CA 1
ATOM 1596 C C . ARG A 1 201 ? 13.868 -7.899 24.178 1.00 31.52 201 ARG A C 1
ATOM 1598 O O . ARG A 1 201 ? 14.791 -8.257 23.447 1.00 31.52 201 ARG A O 1
ATOM 1605 N N . PRO A 1 202 ? 14.037 -7.679 25.498 1.00 31.28 202 PRO A N 1
ATOM 1606 C CA . PRO A 1 202 ? 15.219 -8.207 26.145 1.00 31.28 202 PRO A CA 1
ATOM 1607 C C . PRO A 1 202 ? 15.231 -9.705 25.850 1.00 31.28 202 PRO A C 1
ATOM 1609 O O . PRO A 1 202 ? 14.188 -10.368 25.916 1.00 31.28 202 PRO A O 1
ATOM 1612 N N . VAL A 1 203 ? 16.395 -10.239 25.490 1.00 35.84 203 VAL A N 1
ATOM 1613 C CA . VAL A 1 203 ? 16.610 -11.676 25.616 1.00 35.84 203 VAL A CA 1
ATOM 1614 C C . VAL A 1 203 ? 16.357 -11.971 27.087 1.00 35.84 203 VAL A C 1
ATOM 1616 O O . VAL A 1 203 ? 17.119 -11.550 27.951 1.00 35.84 203 VAL A O 1
ATOM 1619 N N . VAL A 1 204 ? 15.222 -12.599 27.384 1.00 36.34 204 VAL A N 1
ATOM 1620 C CA . VAL A 1 204 ? 14.883 -12.996 28.745 1.00 36.34 204 VAL A CA 1
ATOM 1621 C C . VAL A 1 204 ? 15.769 -14.184 29.081 1.00 36.34 204 VAL A C 1
ATOM 1623 O O . VAL A 1 204 ? 15.389 -15.339 28.907 1.00 36.34 204 VAL A O 1
ATOM 1626 N N . THR A 1 205 ? 16.979 -13.905 29.546 1.00 38.72 205 THR A N 1
ATOM 1627 C CA . THR A 1 205 ? 17.709 -14.832 30.398 1.00 38.72 205 THR A CA 1
ATOM 1628 C C . THR A 1 205 ? 17.117 -14.667 31.791 1.00 38.72 205 THR A C 1
ATOM 1630 O O . THR A 1 205 ? 17.462 -13.714 32.472 1.00 38.72 205 THR A O 1
ATOM 1633 N N . ALA A 1 206 ? 16.150 -15.528 32.129 1.00 35.91 206 ALA A N 1
ATOM 1634 C CA . ALA A 1 206 ? 15.535 -15.712 33.450 1.00 35.91 206 ALA A CA 1
ATOM 1635 C C . ALA A 1 206 ? 15.273 -14.428 34.276 1.00 35.91 206 ALA A C 1
ATOM 1637 O O . ALA A 1 206 ? 16.169 -13.863 34.892 1.00 35.91 206 ALA A O 1
ATOM 1638 N N . PHE A 1 207 ? 14.011 -13.998 34.367 1.00 35.56 207 PHE A N 1
ATOM 1639 C CA . PHE A 1 207 ? 13.631 -12.954 35.323 1.00 35.56 207 PHE A CA 1
ATOM 1640 C C . PHE A 1 207 ? 13.759 -13.468 36.766 1.00 35.56 207 PHE A C 1
ATOM 1642 O O . PHE A 1 207 ? 12.938 -14.276 37.199 1.00 35.56 207 PHE A O 1
ATOM 1649 N N . GLU A 1 208 ? 14.703 -12.937 37.542 1.00 34.78 208 GLU A N 1
ATOM 1650 C CA . GLU A 1 208 ? 14.498 -12.805 38.987 1.00 34.78 208 GLU A CA 1
ATOM 1651 C C . GLU A 1 208 ? 13.482 -11.675 39.204 1.00 34.78 208 GLU A C 1
ATOM 1653 O O . GLU A 1 208 ? 13.757 -10.504 38.938 1.00 34.78 208 GLU A O 1
ATOM 1658 N N . GLN A 1 209 ? 12.254 -12.025 39.597 1.00 32.50 209 GLN A N 1
ATOM 1659 C CA . GLN A 1 209 ? 11.205 -11.040 39.863 1.00 32.50 209 GLN A CA 1
ATOM 1660 C C . GLN A 1 209 ? 11.327 -10.489 41.292 1.00 32.50 209 GLN A C 1
ATOM 1662 O O . GLN A 1 209 ? 11.356 -11.279 42.238 1.00 32.50 209 GLN A O 1
ATOM 1667 N N . PRO A 1 210 ? 11.302 -9.158 41.499 1.00 32.59 210 PRO A N 1
ATOM 1668 C CA . PRO A 1 210 ? 11.067 -8.605 42.822 1.00 32.59 210 PRO A CA 1
ATOM 1669 C C . PRO A 1 210 ? 9.589 -8.809 43.177 1.00 32.59 210 PRO A C 1
ATOM 1671 O O . PRO A 1 210 ? 8.699 -8.177 42.608 1.00 32.59 210 PRO A O 1
ATOM 1674 N N . VAL A 1 211 ? 9.329 -9.712 44.120 1.00 34.06 211 VAL A N 1
ATOM 1675 C CA . VAL A 1 211 ? 7.997 -9.974 44.677 1.00 34.06 211 VAL A CA 1
ATOM 1676 C C . VAL A 1 211 ? 7.502 -8.703 45.376 1.00 34.06 211 VAL A C 1
ATOM 1678 O O . VAL A 1 211 ? 8.030 -8.314 46.417 1.00 34.06 211 VAL A O 1
ATOM 1681 N N . ARG A 1 212 ? 6.492 -8.030 44.815 1.00 41.28 212 ARG A N 1
ATOM 1682 C CA . ARG A 1 212 ? 5.729 -6.993 45.526 1.00 41.28 212 ARG A CA 1
ATOM 1683 C C . ARG A 1 212 ? 4.377 -7.576 45.913 1.00 41.28 212 ARG A C 1
ATOM 1685 O O . ARG A 1 212 ? 3.557 -7.865 45.049 1.00 41.28 212 ARG A O 1
ATOM 1692 N N . ASN A 1 213 ? 4.164 -7.748 47.215 1.00 39.62 213 ASN A N 1
ATOM 1693 C CA . ASN A 1 213 ? 2.909 -8.237 47.779 1.00 39.62 213 ASN A CA 1
ATOM 1694 C C . ASN A 1 213 ? 1.751 -7.290 47.420 1.00 39.62 213 ASN A C 1
ATOM 1696 O O . ASN A 1 213 ? 1.670 -6.175 47.939 1.00 39.62 213 ASN A O 1
ATOM 1700 N N . LEU A 1 214 ? 0.847 -7.744 46.551 1.00 46.72 214 LEU A N 1
ATOM 1701 C CA . LEU A 1 214 ? -0.442 -7.105 46.281 1.00 46.72 214 LEU A CA 1
ATOM 1702 C C . LEU A 1 214 ? -1.349 -7.313 47.505 1.00 46.72 214 LEU A C 1
ATOM 1704 O O . LEU A 1 214 ? -2.014 -8.335 47.624 1.00 46.72 214 LEU A O 1
ATOM 1708 N N . CYS A 1 215 ? -1.323 -6.373 48.453 1.00 42.91 215 CYS A N 1
ATOM 1709 C CA . CYS A 1 215 ? -2.087 -6.454 49.707 1.00 42.91 215 CYS A CA 1
ATOM 1710 C C . CYS A 1 215 ? -3.356 -5.571 49.716 1.00 42.91 215 CYS A C 1
ATOM 1712 O O . CYS A 1 215 ? -3.989 -5.417 50.756 1.00 42.91 215 CYS A O 1
ATOM 1714 N N . ALA A 1 216 ? -3.732 -4.958 48.586 1.00 49.47 216 ALA A N 1
ATOM 1715 C CA . ALA A 1 216 ? -4.914 -4.096 48.510 1.00 49.47 216 ALA A CA 1
ATOM 1716 C C . ALA A 1 216 ? -6.160 -4.889 48.049 1.00 49.47 216 ALA A C 1
ATOM 1718 O O . ALA A 1 216 ? -6.088 -5.568 47.018 1.00 49.47 216 ALA A O 1
ATOM 1719 N N . PRO A 1 217 ? -7.299 -4.818 48.769 1.00 54.22 217 PRO A N 1
ATOM 1720 C CA . PRO A 1 217 ? -8.542 -5.467 48.354 1.00 54.22 217 PRO A CA 1
ATOM 1721 C C . PRO A 1 217 ? -9.035 -4.918 47.006 1.00 54.22 217 PRO A C 1
ATOM 1723 O O . PRO A 1 217 ? -8.825 -3.750 46.687 1.00 54.22 217 PRO A O 1
ATOM 1726 N N . ILE A 1 218 ? -9.678 -5.776 46.206 1.00 55.09 218 ILE A N 1
ATOM 1727 C CA . ILE A 1 218 ? -10.254 -5.400 44.905 1.00 55.09 218 ILE A CA 1
ATOM 1728 C C . ILE A 1 218 ? -11.334 -4.314 45.122 1.00 55.09 218 ILE A C 1
ATOM 1730 O O . ILE A 1 218 ? -12.192 -4.518 45.986 1.00 55.09 218 ILE A O 1
ATOM 1734 N N . PRO A 1 219 ? -11.316 -3.213 44.341 1.00 56.91 219 PRO A N 1
ATOM 1735 C CA . PRO A 1 219 ? -12.324 -2.148 44.320 1.00 56.91 219 PRO A CA 1
ATOM 1736 C C . PRO A 1 219 ? -13.798 -2.577 44.308 1.00 56.91 219 PRO A C 1
ATOM 1738 O O . PRO A 1 219 ? -14.139 -3.705 43.932 1.00 56.91 219 PRO A O 1
ATOM 1741 N N . ALA A 1 220 ? -14.691 -1.639 44.649 1.00 54.88 220 ALA A N 1
ATOM 1742 C CA . ALA A 1 220 ? -16.141 -1.830 44.560 1.00 54.88 220 ALA A CA 1
ATOM 1743 C C . ALA A 1 220 ? -16.573 -2.233 43.131 1.00 54.88 220 ALA A C 1
ATOM 1745 O O . ALA A 1 220 ? -16.043 -1.740 42.139 1.00 54.88 220 ALA A O 1
ATOM 1746 N N . ASN A 1 221 ? -17.544 -3.153 43.039 1.00 66.00 221 ASN A N 1
ATOM 1747 C CA . ASN A 1 221 ? -17.928 -3.895 41.826 1.00 66.00 221 ASN A CA 1
ATOM 1748 C C . ASN A 1 221 ? -16.844 -4.895 41.347 1.00 66.00 221 ASN A C 1
ATOM 1750 O O . ASN A 1 221 ? -16.222 -4.750 40.289 1.00 66.00 221 ASN A O 1
ATOM 1754 N N . GLN A 1 222 ? -16.642 -5.955 42.148 1.00 67.56 222 GLN A N 1
ATOM 1755 C CA . GLN A 1 222 ? -15.665 -7.031 41.902 1.00 67.56 222 GLN A CA 1
ATOM 1756 C C . GLN A 1 222 ? -15.774 -7.631 40.497 1.00 67.56 222 GLN A C 1
ATOM 1758 O O . GLN A 1 222 ? -14.761 -7.900 39.861 1.00 67.56 222 GLN A O 1
ATOM 1763 N N . VAL A 1 223 ? -16.991 -7.810 39.990 1.00 71.12 223 VAL A N 1
ATOM 1764 C CA . VAL A 1 223 ? -17.247 -8.465 38.705 1.00 71.12 223 VAL A CA 1
ATOM 1765 C C . VAL A 1 223 ? -16.758 -7.608 37.527 1.00 71.12 223 VAL A C 1
ATOM 1767 O O . VAL A 1 223 ? -16.050 -8.107 36.649 1.00 71.12 223 VAL A O 1
ATOM 1770 N N . ALA A 1 224 ? -17.043 -6.301 37.540 1.00 73.38 224 ALA A N 1
ATOM 1771 C CA . ALA A 1 224 ? -16.531 -5.365 36.536 1.00 73.38 224 ALA A CA 1
ATOM 1772 C C . ALA A 1 224 ? -15.007 -5.212 36.610 1.00 73.38 224 ALA A C 1
ATOM 1774 O O . ALA A 1 224 ? -14.325 -5.256 35.582 1.00 73.38 224 ALA A O 1
ATOM 1775 N N . SER A 1 225 ? -14.469 -5.129 37.827 1.00 73.44 225 SER A N 1
ATOM 1776 C CA . SER A 1 225 ? -13.026 -5.068 38.065 1.00 73.44 225 SER A CA 1
ATOM 1777 C C . SER A 1 225 ? -12.300 -6.295 37.503 1.00 73.44 225 SER A C 1
ATOM 1779 O O . SER A 1 225 ? -11.321 -6.168 36.769 1.00 73.44 225 SER A O 1
ATOM 1781 N N . GLN A 1 226 ? -12.820 -7.497 37.760 1.00 71.44 226 GLN A N 1
ATOM 1782 C CA . GLN A 1 226 ? -12.263 -8.750 37.244 1.00 71.44 226 GLN A CA 1
ATOM 1783 C C . GLN A 1 226 ? -12.340 -8.850 35.717 1.00 71.44 226 GLN A C 1
ATOM 1785 O O . GLN A 1 226 ? -11.395 -9.327 35.084 1.00 71.44 226 GLN A O 1
ATOM 1790 N N . ALA A 1 227 ? -13.440 -8.397 35.109 1.00 73.50 227 ALA A N 1
ATOM 1791 C CA . ALA A 1 227 ? -13.589 -8.385 33.657 1.00 73.50 227 ALA A CA 1
ATOM 1792 C C . ALA A 1 227 ? -12.552 -7.466 32.990 1.00 73.50 227 ALA A C 1
ATOM 1794 O O . ALA A 1 227 ? -11.897 -7.869 32.028 1.00 73.50 227 ALA A O 1
ATOM 1795 N N . LEU A 1 228 ? -12.353 -6.262 33.537 1.00 73.88 228 LEU A N 1
ATOM 1796 C CA . LEU A 1 228 ? -11.354 -5.308 33.054 1.00 73.88 228 LEU A CA 1
ATOM 1797 C C . LEU A 1 228 ? -9.928 -5.850 33.197 1.00 73.88 228 LEU A C 1
ATOM 1799 O O . LEU A 1 228 ? -9.162 -5.803 32.233 1.00 73.88 228 LEU A O 1
ATOM 1803 N N . ILE A 1 229 ? -9.592 -6.436 34.352 1.00 70.69 229 ILE A N 1
ATOM 1804 C CA . ILE A 1 229 ? -8.289 -7.078 34.574 1.00 70.69 229 ILE A CA 1
ATOM 1805 C C . ILE A 1 229 ? -8.070 -8.199 33.548 1.00 70.69 229 ILE A C 1
ATOM 1807 O O . ILE A 1 229 ? -7.028 -8.227 32.895 1.00 70.69 229 ILE A O 1
ATOM 1811 N N . LYS A 1 230 ? -9.061 -9.075 33.317 1.00 67.50 230 LYS A N 1
ATOM 1812 C CA . LYS A 1 230 ? -8.974 -10.151 32.309 1.00 67.50 230 LYS A CA 1
ATOM 1813 C C . LYS A 1 230 ? -8.759 -9.611 30.892 1.00 67.50 230 LYS A C 1
ATOM 1815 O O . LYS A 1 230 ? -7.943 -10.161 30.152 1.00 67.50 230 LYS A O 1
ATOM 1820 N N . ILE A 1 231 ? -9.447 -8.535 30.505 1.00 66.25 231 ILE A N 1
ATOM 1821 C CA . ILE A 1 231 ? -9.271 -7.902 29.186 1.00 66.25 231 ILE A CA 1
ATOM 1822 C C . ILE A 1 231 ? -7.849 -7.369 29.025 1.00 66.25 231 ILE A C 1
ATOM 1824 O O . ILE A 1 231 ? -7.217 -7.617 27.998 1.00 66.25 231 ILE A O 1
ATOM 1828 N N . VAL A 1 232 ? -7.335 -6.666 30.035 1.00 65.31 232 VAL A N 1
ATOM 1829 C CA . VAL A 1 232 ? -5.992 -6.078 29.993 1.00 65.31 232 VAL A CA 1
ATOM 1830 C C . VAL A 1 232 ? -4.904 -7.156 30.047 1.00 65.31 232 VAL A C 1
ATOM 1832 O O . VAL A 1 232 ? -3.923 -7.048 29.315 1.00 65.31 232 VAL A O 1
ATOM 1835 N N . MET A 1 233 ? -5.096 -8.231 30.821 1.00 58.91 233 MET A N 1
ATOM 1836 C CA . MET A 1 233 ? -4.207 -9.405 30.827 1.00 58.91 233 MET A CA 1
ATOM 1837 C C . MET A 1 233 ? -4.113 -10.061 29.454 1.00 58.91 233 MET A C 1
ATOM 1839 O O . MET A 1 233 ? -3.021 -10.396 29.000 1.00 58.91 233 MET A O 1
ATOM 1843 N N . GLN A 1 234 ? -5.254 -10.247 28.793 1.00 57.31 234 GLN A N 1
ATOM 1844 C CA . GLN A 1 234 ? -5.309 -10.927 27.505 1.00 57.31 234 GLN A CA 1
ATOM 1845 C C . GLN A 1 234 ? -4.809 -10.036 26.357 1.00 57.31 234 GLN A C 1
ATOM 1847 O O . GLN A 1 234 ? -4.281 -10.540 25.363 1.00 57.31 234 GLN A O 1
ATOM 1852 N N . PHE A 1 235 ? -4.978 -8.715 26.476 1.00 58.38 235 PHE A N 1
ATOM 1853 C CA . PHE A 1 235 ? -4.652 -7.741 25.433 1.00 58.38 235 PHE A CA 1
ATOM 1854 C C . PHE A 1 235 ? -3.895 -6.526 25.988 1.00 58.38 235 PHE A C 1
ATOM 1856 O O . PHE A 1 235 ? -4.413 -5.400 25.960 1.00 58.38 235 PHE A O 1
ATOM 1863 N N . PRO A 1 236 ? -2.652 -6.728 26.451 1.00 53.75 236 PRO A N 1
ATOM 1864 C CA . PRO A 1 236 ? -1.848 -5.659 27.019 1.00 53.75 236 PRO A CA 1
ATOM 1865 C C . PRO A 1 236 ? -1.642 -4.515 26.012 1.00 53.75 236 PRO A C 1
ATOM 1867 O O . PRO A 1 236 ? -1.335 -4.741 24.840 1.00 53.75 236 PRO A O 1
ATOM 1870 N N . GLY A 1 237 ? -1.843 -3.274 26.464 1.00 52.16 237 GLY A N 1
ATOM 1871 C CA . GLY A 1 237 ? -1.641 -2.050 25.678 1.00 52.16 237 GLY A CA 1
ATOM 1872 C C . GLY A 1 237 ? -2.638 -1.803 24.537 1.00 52.16 237 GLY A C 1
ATOM 1873 O O . GLY A 1 237 ? -2.437 -0.874 23.758 1.00 52.16 237 GLY A O 1
ATOM 1874 N N . ARG A 1 238 ? -3.701 -2.613 24.407 1.00 58.44 238 ARG A N 1
ATOM 1875 C CA . ARG A 1 238 ? -4.660 -2.526 23.288 1.00 58.44 238 ARG A CA 1
ATOM 1876 C C . ARG A 1 238 ? -5.779 -1.500 23.489 1.00 58.44 238 ARG A C 1
ATOM 1878 O O . ARG A 1 238 ? -6.361 -1.054 22.503 1.00 58.44 238 ARG A O 1
ATOM 1885 N N . TYR A 1 239 ? -6.097 -1.151 24.731 1.00 60.66 239 TYR A N 1
ATOM 1886 C CA . TYR A 1 239 ? -7.259 -0.328 25.069 1.00 60.66 239 TYR A CA 1
ATOM 1887 C C . TYR A 1 239 ? -6.848 0.887 25.908 1.00 60.66 239 TYR A C 1
ATOM 1889 O O . TYR A 1 239 ? -6.036 0.765 26.825 1.00 60.66 239 TYR A O 1
ATOM 1897 N N . THR A 1 240 ? -7.413 2.056 25.600 1.00 65.50 240 THR A N 1
ATOM 1898 C CA . THR A 1 240 ? -7.338 3.242 26.469 1.00 65.50 240 THR A CA 1
ATOM 1899 C C . THR A 1 240 ? -8.370 3.129 27.600 1.00 65.50 240 THR A C 1
ATOM 1901 O O . THR A 1 240 ? -9.329 2.364 27.454 1.00 65.50 240 THR A O 1
ATOM 1904 N N . PRO A 1 241 ? -8.248 3.898 28.701 1.00 64.44 241 PRO A N 1
ATOM 1905 C CA . PRO A 1 241 ? -9.286 3.971 29.735 1.00 64.44 241 PRO A CA 1
ATOM 1906 C C . PRO A 1 241 ? -10.678 4.271 29.165 1.00 64.44 241 PRO A C 1
ATOM 1908 O O . PRO A 1 241 ? -11.665 3.651 29.550 1.00 64.44 241 PRO A O 1
ATOM 1911 N N . GLN A 1 242 ? -10.749 5.165 28.176 1.00 65.50 242 GLN A N 1
ATOM 1912 C CA . GLN A 1 242 ? -11.990 5.497 27.486 1.00 65.50 242 GLN A CA 1
ATOM 1913 C C . GLN A 1 242 ? -12.506 4.308 26.669 1.00 65.50 242 GLN A C 1
ATOM 1915 O O . GLN A 1 242 ? -13.683 3.991 26.746 1.00 65.50 242 GLN A O 1
ATOM 1920 N N . SER A 1 243 ? -11.666 3.589 25.921 1.00 68.12 243 SER A N 1
ATOM 1921 C CA . SER A 1 243 ? -12.122 2.395 25.191 1.00 68.12 243 SER A CA 1
ATOM 1922 C C . SER A 1 243 ? -12.537 1.250 26.125 1.00 68.12 243 SER A C 1
ATOM 1924 O O . SER A 1 243 ? -13.464 0.508 25.804 1.00 68.12 243 SER A O 1
ATOM 1926 N N . LEU A 1 244 ? -11.887 1.111 27.285 1.00 71.62 244 LEU A N 1
ATOM 1927 C CA . LEU A 1 244 ? -12.254 0.129 28.308 1.00 71.62 244 LEU A CA 1
ATOM 1928 C C . LEU A 1 244 ? -13.614 0.439 28.938 1.00 71.62 244 LEU A C 1
ATOM 1930 O O . LEU A 1 244 ? -14.390 -0.489 29.151 1.00 71.62 244 LEU A O 1
ATOM 1934 N N . SER A 1 245 ? -13.951 1.712 29.174 1.00 73.19 245 SER A N 1
ATOM 1935 C CA . SER A 1 245 ? -15.259 2.060 29.744 1.00 73.19 245 SER A CA 1
ATOM 1936 C C . SER A 1 245 ? -16.418 1.671 28.820 1.00 73.19 245 SER A C 1
ATOM 1938 O O . SER A 1 245 ? -17.430 1.148 29.282 1.00 73.19 245 SER A O 1
ATOM 1940 N N . HIS A 1 246 ? -16.232 1.785 27.500 1.00 72.50 246 HIS A N 1
ATOM 1941 C CA . HIS A 1 246 ? -17.214 1.322 26.513 1.00 72.50 246 HIS A CA 1
ATOM 1942 C C . HIS A 1 246 ? -17.389 -0.205 26.517 1.00 72.50 246 HIS A C 1
ATOM 1944 O O . HIS A 1 246 ? -18.447 -0.699 26.131 1.00 72.50 246 HIS A O 1
ATOM 1950 N N . CYS A 1 247 ? -16.393 -0.970 26.981 1.00 73.69 247 CYS A N 1
ATOM 1951 C CA . CYS A 1 247 ? -16.495 -2.428 27.076 1.00 73.69 247 CYS A CA 1
ATOM 1952 C C . CYS A 1 247 ? -17.449 -2.884 28.189 1.00 73.69 247 CYS A C 1
ATOM 1954 O O . CYS A 1 247 ? -17.911 -4.020 28.141 1.00 73.69 247 CYS A O 1
ATOM 1956 N N . LEU A 1 248 ? -17.753 -2.027 29.169 1.00 73.00 248 LEU A N 1
ATOM 1957 C CA . LEU A 1 248 ? -18.695 -2.322 30.253 1.00 73.00 248 LEU A CA 1
ATOM 1958 C C . LEU A 1 248 ? -20.129 -1.827 29.971 1.00 73.00 248 LEU A C 1
ATOM 1960 O O . LEU A 1 248 ? -21.063 -2.271 30.644 1.00 73.00 248 LEU A O 1
ATOM 1964 N N . GLY A 1 249 ? -20.306 -0.967 28.960 1.00 70.44 249 GLY A N 1
ATOM 1965 C CA . GLY A 1 249 ? -21.580 -0.332 28.605 1.00 70.44 249 GLY A CA 1
ATOM 1966 C C . GLY A 1 249 ? -22.600 -1.245 27.904 1.00 70.44 249 GLY A C 1
ATOM 1967 O O . GLY A 1 249 ? -22.307 -2.392 27.572 1.00 70.44 249 GLY A O 1
ATOM 1968 N N . ARG A 1 250 ? -23.820 -0.729 27.663 1.00 64.75 250 ARG A N 1
ATOM 1969 C CA . ARG A 1 250 ? -24.951 -1.499 27.086 1.00 64.75 250 ARG A CA 1
ATOM 1970 C C . ARG A 1 250 ? -24.702 -1.995 25.664 1.00 64.75 250 ARG A C 1
ATOM 1972 O O . ARG A 1 250 ? -25.139 -3.086 25.324 1.00 64.75 250 ARG A O 1
ATOM 1979 N N . ASP A 1 251 ? -23.964 -1.225 24.873 1.00 61.78 251 ASP A N 1
ATOM 1980 C CA . ASP A 1 251 ? -23.664 -1.545 23.475 1.00 61.78 251 ASP A CA 1
ATOM 1981 C C . ASP A 1 251 ? -22.307 -2.261 23.322 1.00 61.78 251 ASP A C 1
ATOM 1983 O O . ASP A 1 251 ? -21.666 -2.198 22.269 1.00 61.78 251 ASP A O 1
ATOM 1987 N N . ARG A 1 252 ? -21.823 -2.925 24.387 1.00 68.75 252 ARG A N 1
ATOM 1988 C CA . ARG A 1 252 ? -20.527 -3.617 24.380 1.00 68.75 252 ARG A CA 1
ATOM 1989 C C . ARG A 1 252 ? -20.499 -4.723 23.321 1.00 68.75 252 ARG A C 1
ATOM 1991 O O . ARG A 1 252 ? -21.346 -5.609 23.283 1.00 68.75 252 ARG A O 1
ATOM 1998 N N . GLY A 1 253 ? -19.485 -4.681 22.458 1.00 57.62 253 GLY A N 1
ATOM 1999 C CA . GLY A 1 253 ? -19.310 -5.607 21.339 1.00 57.62 253 GLY A CA 1
ATOM 2000 C C . GLY A 1 253 ? -17.855 -6.040 21.149 1.00 57.62 253 GLY A C 1
ATOM 2001 O O . GLY A 1 253 ? -16.934 -5.573 21.820 1.00 57.62 253 GLY A O 1
ATOM 2002 N N . GLY A 1 254 ? -17.617 -6.966 20.220 1.00 61.38 254 GLY A N 1
ATOM 2003 C CA . GLY A 1 254 ? -16.264 -7.457 19.943 1.00 61.38 254 GLY A CA 1
ATOM 2004 C C . GLY A 1 254 ? -15.723 -8.430 21.001 1.00 61.38 254 GLY A C 1
ATOM 2005 O O . GLY A 1 254 ? -16.468 -8.999 21.792 1.00 61.38 254 GLY A O 1
ATOM 2006 N N . LEU A 1 255 ? -14.413 -8.689 20.963 1.00 57.19 255 LEU A N 1
ATOM 2007 C CA . LEU A 1 255 ? -13.776 -9.703 21.817 1.00 57.19 255 LEU A CA 1
ATOM 2008 C C . LEU A 1 255 ? -13.709 -9.277 23.292 1.00 57.19 255 LEU A C 1
ATOM 2010 O O . LEU A 1 255 ? -13.874 -10.117 24.167 1.00 57.19 255 LEU A O 1
ATOM 2014 N N . ALA A 1 256 ? -13.526 -7.980 23.557 1.00 61.78 256 ALA A N 1
ATOM 2015 C CA . ALA A 1 256 ? -13.594 -7.427 24.908 1.00 61.78 256 ALA A CA 1
ATOM 2016 C C . ALA A 1 256 ? -15.020 -7.523 25.470 1.00 61.78 256 ALA A C 1
ATOM 2018 O O . ALA A 1 256 ? -15.186 -8.082 26.546 1.00 61.78 256 ALA A O 1
ATOM 2019 N N . GLY A 1 257 ? -16.044 -7.110 24.708 1.00 65.62 257 GLY A N 1
ATOM 2020 C CA . GLY A 1 257 ? -17.450 -7.283 25.097 1.00 65.62 257 GLY A CA 1
ATOM 2021 C C . GLY A 1 257 ? -17.821 -8.746 25.369 1.00 65.62 257 GLY A C 1
ATOM 2022 O O . GLY A 1 257 ? -18.448 -9.031 26.378 1.00 65.62 257 GLY A O 1
ATOM 2023 N N . TYR A 1 258 ? -17.329 -9.693 24.561 1.00 67.62 258 TYR A N 1
ATOM 2024 C CA . TYR A 1 258 ? -17.516 -11.130 24.810 1.00 67.62 258 TYR A CA 1
ATOM 2025 C C . TYR A 1 258 ? -16.871 -11.614 26.120 1.00 67.62 258 TYR A C 1
ATOM 2027 O O . TYR A 1 258 ? -17.446 -12.445 26.820 1.00 67.62 258 TYR A O 1
ATOM 2035 N N . ILE A 1 259 ? -15.678 -11.114 26.462 1.00 65.69 259 ILE A N 1
ATOM 2036 C CA . ILE A 1 259 ? -15.023 -11.427 27.742 1.00 65.69 259 ILE A CA 1
ATOM 2037 C C . ILE A 1 259 ? -15.825 -10.836 28.903 1.00 65.69 259 ILE A C 1
ATOM 2039 O O . ILE A 1 259 ? -16.006 -11.521 29.909 1.00 65.69 259 ILE A O 1
ATOM 2043 N N . VAL A 1 260 ? -16.348 -9.614 28.748 1.00 68.81 260 VAL A N 1
ATOM 2044 C CA . VAL A 1 260 ? -17.244 -8.997 29.733 1.00 68.81 260 VAL A CA 1
ATOM 2045 C C . VAL A 1 260 ? -18.522 -9.812 29.890 1.00 68.81 260 VAL A C 1
ATOM 2047 O O . VAL A 1 260 ? -18.836 -10.169 31.009 1.00 68.81 260 VAL A O 1
ATOM 2050 N N . ASP A 1 261 ? -19.209 -10.210 28.819 1.00 69.81 261 ASP A N 1
ATOM 2051 C CA . ASP A 1 261 ? -20.444 -11.012 28.901 1.00 69.81 261 ASP A CA 1
ATOM 2052 C C . ASP A 1 261 ? -20.238 -12.408 29.508 1.00 69.81 261 ASP A C 1
ATOM 2054 O O . ASP A 1 261 ? -21.180 -13.036 29.993 1.00 69.81 261 ASP A O 1
ATOM 2058 N N . LYS A 1 262 ? -19.005 -12.921 29.459 1.00 68.25 262 LYS A N 1
ATOM 2059 C CA . LYS A 1 262 ? -18.605 -14.165 30.127 1.00 68.25 262 LYS A CA 1
ATOM 2060 C C . LYS A 1 262 ? -18.253 -13.973 31.600 1.00 68.25 262 LYS A C 1
ATOM 2062 O O . LYS A 1 262 ? -18.363 -14.931 32.359 1.00 68.25 262 LYS A O 1
ATOM 2067 N N . ALA A 1 263 ? -17.776 -12.791 31.982 1.00 65.00 263 ALA A N 1
ATOM 2068 C CA . ALA A 1 263 ? -17.334 -12.480 33.340 1.00 65.00 263 ALA A CA 1
ATOM 2069 C C . ALA A 1 263 ? -18.442 -11.833 34.184 1.00 65.00 263 ALA A C 1
ATOM 2071 O O . ALA A 1 263 ? -18.534 -12.077 35.381 1.00 65.00 263 ALA A O 1
ATOM 2072 N N . ILE A 1 264 ? -19.281 -11.027 33.543 1.00 61.44 264 ILE A N 1
ATOM 2073 C CA . ILE A 1 264 ? -20.381 -10.257 34.096 1.00 61.44 264 ILE A CA 1
ATOM 2074 C C . ILE A 1 264 ? -21.648 -10.866 33.510 1.00 61.44 264 ILE A C 1
ATOM 2076 O O . ILE A 1 264 ? -21.817 -10.878 32.290 1.00 61.44 264 ILE A O 1
ATOM 2080 N N . SER A 1 265 ? -22.525 -11.412 34.354 1.00 56.62 265 SER A N 1
ATOM 2081 C CA . SER A 1 265 ? -23.831 -11.907 33.910 1.00 56.62 265 SER A CA 1
ATOM 2082 C C . SER A 1 265 ? -24.506 -10.861 33.011 1.00 56.62 265 SER A C 1
ATOM 2084 O O . SER A 1 265 ? -24.356 -9.657 33.228 1.00 56.62 265 SER A O 1
ATOM 2086 N N . LYS A 1 266 ? -25.234 -11.311 31.979 1.00 52.09 266 LYS A N 1
ATOM 2087 C CA . LYS A 1 266 ? -25.817 -10.467 30.911 1.00 52.09 266 LYS A CA 1
ATOM 2088 C C . LYS A 1 266 ? -26.670 -9.277 31.392 1.00 52.09 266 LYS A C 1
ATOM 2090 O O . LYS A 1 266 ? -27.027 -8.432 30.581 1.00 52.09 266 LYS A O 1
ATOM 2095 N N . GLU A 1 267 ? -26.987 -9.206 32.681 1.00 52.75 267 GLU A N 1
ATOM 2096 C CA . GLU A 1 267 ? -27.853 -8.205 33.304 1.00 52.75 267 GLU A CA 1
ATOM 2097 C C . GLU A 1 267 ? -27.095 -7.127 34.102 1.00 52.75 267 GLU A C 1
ATOM 2099 O O . GLU A 1 267 ? -27.671 -6.086 34.409 1.00 52.75 267 GLU A O 1
ATOM 2104 N N . ALA A 1 268 ? -25.802 -7.312 34.400 1.00 55.94 268 ALA A N 1
ATOM 2105 C CA . ALA A 1 268 ? -24.999 -6.304 35.095 1.00 55.94 268 ALA A CA 1
ATOM 2106 C C . ALA A 1 268 ? -24.337 -5.344 34.082 1.00 55.94 268 ALA A C 1
ATOM 2108 O O . ALA A 1 268 ? -23.310 -5.622 33.451 1.00 55.94 268 ALA A O 1
ATOM 2109 N N . PHE A 1 269 ? -24.995 -4.203 33.894 1.00 67.25 269 PHE A N 1
ATOM 2110 C CA . PHE A 1 269 ? -24.512 -3.048 33.142 1.00 67.25 269 PHE A CA 1
ATOM 2111 C C . PHE A 1 269 ? -23.843 -2.057 34.099 1.00 67.25 269 PHE A C 1
ATOM 2113 O O . PHE A 1 269 ? -24.353 -1.823 35.191 1.00 67.25 269 PHE A O 1
ATOM 2120 N N . VAL A 1 270 ? -22.735 -1.460 33.660 1.00 71.94 270 VAL A N 1
ATOM 2121 C CA . VAL A 1 270 ? -22.062 -0.357 34.353 1.00 71.94 270 VAL A CA 1
ATOM 2122 C C . VAL A 1 270 ? -22.047 0.830 33.399 1.00 71.94 270 VAL A C 1
ATOM 2124 O O . VAL A 1 270 ? -21.661 0.683 32.235 1.00 71.94 270 VAL A O 1
ATOM 2127 N N . ASP A 1 271 ? -22.498 1.996 33.856 1.00 74.06 271 ASP A N 1
ATOM 2128 C CA . ASP A 1 271 ? -22.474 3.189 33.014 1.00 74.06 271 ASP A CA 1
ATOM 2129 C C . ASP A 1 271 ? -21.042 3.699 32.790 1.00 74.06 271 ASP A C 1
ATOM 2131 O O . ASP A 1 271 ? -20.111 3.379 33.529 1.00 74.06 271 ASP A O 1
ATOM 2135 N N . SER A 1 272 ? -20.836 4.497 31.740 1.00 67.25 272 SER A N 1
ATOM 2136 C CA . SER A 1 272 ? -19.494 4.938 31.347 1.00 67.25 272 SER A CA 1
ATOM 2137 C C . SER A 1 272 ? -18.774 5.758 32.425 1.00 67.25 272 SER A C 1
ATOM 2139 O O . SER A 1 272 ? -17.543 5.783 32.432 1.00 67.25 272 SER A O 1
ATOM 2141 N N . LYS A 1 273 ? -19.505 6.439 33.316 1.00 71.81 273 LYS A N 1
ATOM 2142 C CA . LYS A 1 273 ? -18.927 7.250 34.393 1.00 71.81 273 LYS A CA 1
ATOM 2143 C C . LYS A 1 273 ? -18.472 6.350 35.539 1.00 71.81 273 LYS A C 1
ATOM 2145 O O . LYS A 1 273 ? -17.332 6.479 35.975 1.00 71.81 273 LYS A O 1
ATOM 2150 N N . GLU A 1 274 ? -19.310 5.405 35.953 1.00 74.94 274 GLU A N 1
ATOM 2151 C CA . GLU A 1 274 ? -18.968 4.382 36.946 1.00 74.94 274 GLU A CA 1
ATOM 2152 C C . GLU A 1 274 ? -17.802 3.500 36.462 1.00 74.94 274 GLU A C 1
ATOM 2154 O O . GLU A 1 274 ? -16.846 3.260 37.198 1.00 74.94 274 GLU A O 1
ATOM 2159 N N . ALA A 1 275 ? -17.799 3.110 35.185 1.00 72.94 275 ALA A N 1
ATOM 2160 C CA . ALA A 1 275 ? -16.721 2.336 34.577 1.00 72.94 275 ALA A CA 1
ATOM 2161 C C . ALA A 1 275 ? -15.369 3.071 34.615 1.00 72.94 275 ALA A C 1
ATOM 2163 O O . ALA A 1 275 ? -14.337 2.461 34.893 1.00 72.94 275 ALA A O 1
ATOM 2164 N N . LEU A 1 276 ? -15.357 4.385 34.362 1.00 71.69 276 LEU A N 1
ATOM 2165 C CA . LEU A 1 276 ? -14.143 5.198 34.472 1.00 71.69 276 LEU A CA 1
ATOM 2166 C C . LEU A 1 276 ? -13.668 5.334 35.923 1.00 71.69 276 LEU A C 1
ATOM 2168 O O . LEU A 1 276 ? -12.459 5.332 36.153 1.00 71.69 276 LEU A O 1
ATOM 2172 N N . THR A 1 277 ? -14.585 5.403 36.893 1.00 75.62 277 THR A N 1
ATOM 2173 C CA . THR A 1 277 ? -14.245 5.384 38.324 1.00 75.62 277 THR A CA 1
ATOM 2174 C C . THR A 1 277 ? -13.570 4.069 38.717 1.00 75.62 277 THR A C 1
ATOM 2176 O O . THR A 1 277 ? -12.504 4.106 39.326 1.00 75.62 277 THR A O 1
ATOM 2179 N N . ILE A 1 278 ? -14.112 2.925 38.289 1.00 74.12 278 ILE A N 1
ATOM 2180 C CA . ILE A 1 278 ? -13.516 1.600 38.536 1.00 74.12 278 ILE A CA 1
ATOM 2181 C C . ILE A 1 278 ? -12.116 1.504 37.913 1.00 74.12 278 ILE A C 1
ATOM 2183 O O . ILE A 1 278 ? -11.173 1.046 38.555 1.00 74.12 278 ILE A O 1
ATOM 2187 N N . ILE A 1 279 ? -11.947 1.967 36.669 1.00 71.56 279 ILE A N 1
ATOM 2188 C CA . ILE A 1 279 ? -10.640 1.967 35.991 1.00 71.56 279 ILE A CA 1
ATOM 2189 C C . ILE A 1 279 ? -9.632 2.840 36.746 1.00 71.56 279 ILE A C 1
ATOM 2191 O O . ILE A 1 279 ? -8.492 2.421 36.936 1.00 71.56 279 ILE A O 1
ATOM 2195 N N . ALA A 1 280 ? -10.040 4.030 37.193 1.00 69.19 280 ALA A N 1
ATOM 2196 C CA . ALA A 1 280 ? -9.183 4.910 37.979 1.00 69.19 280 ALA A CA 1
ATOM 2197 C C . ALA A 1 280 ? -8.754 4.248 39.298 1.00 69.19 280 ALA A C 1
ATOM 2199 O O . ALA A 1 280 ? -7.575 4.286 39.640 1.00 69.19 280 ALA A O 1
ATOM 2200 N N . GLU A 1 281 ? -9.672 3.572 39.991 1.00 72.25 281 GLU A N 1
ATOM 2201 C CA . GLU A 1 281 ? -9.375 2.865 41.239 1.00 72.25 281 GLU A CA 1
ATOM 2202 C C . GLU A 1 281 ? -8.411 1.690 41.021 1.00 72.25 281 GLU A C 1
ATOM 2204 O O . GLU A 1 281 ? -7.456 1.523 41.781 1.00 72.25 281 GLU A O 1
ATOM 2209 N N . LEU A 1 282 ? -8.583 0.925 39.937 1.00 72.12 282 LEU A N 1
ATOM 2210 C CA . LEU A 1 282 ? -7.657 -0.140 39.533 1.00 72.12 282 LEU A CA 1
ATOM 2211 C C . LEU A 1 282 ? -6.257 0.390 39.193 1.00 72.12 282 LEU A C 1
ATOM 2213 O O . LEU A 1 282 ? -5.266 -0.295 39.445 1.00 72.12 282 LEU A O 1
ATOM 2217 N N . ILE A 1 283 ? -6.163 1.607 38.647 1.00 66.00 283 ILE A N 1
ATOM 2218 C CA . ILE A 1 283 ? -4.881 2.282 38.416 1.00 66.00 283 ILE A CA 1
ATOM 2219 C C . ILE A 1 283 ? -4.244 2.687 39.750 1.00 66.00 283 ILE A C 1
ATOM 2221 O O . ILE A 1 283 ? -3.075 2.394 39.993 1.00 66.00 283 ILE A O 1
ATOM 2225 N N . THR A 1 284 ? -5.011 3.314 40.646 1.00 65.38 284 THR A N 1
ATOM 2226 C CA . THR A 1 284 ? -4.529 3.741 41.970 1.00 65.38 284 THR A CA 1
ATOM 2227 C C . THR A 1 284 ? -4.063 2.565 42.830 1.00 65.38 284 THR A C 1
ATOM 2229 O O . THR A 1 284 ? -3.071 2.677 43.546 1.00 65.38 284 THR A O 1
ATOM 2232 N N . THR A 1 285 ? -4.747 1.426 42.741 1.00 61.94 285 THR A N 1
ATOM 2233 C CA . THR A 1 285 ? -4.418 0.193 43.478 1.00 61.94 285 THR A CA 1
ATOM 2234 C C . THR A 1 285 ? -3.328 -0.649 42.804 1.00 61.94 285 THR A C 1
ATOM 2236 O O . THR A 1 285 ? -2.881 -1.643 43.374 1.00 61.94 285 THR A O 1
ATOM 2239 N N . GLY A 1 286 ? -2.858 -0.248 41.617 1.00 57.16 286 GLY A N 1
ATOM 2240 C CA . GLY A 1 286 ? -1.761 -0.901 40.900 1.00 57.16 286 GLY A CA 1
ATOM 2241 C C . GLY A 1 286 ? -2.149 -2.175 40.143 1.00 57.16 286 GLY A C 1
ATOM 2242 O O . GLY A 1 286 ? -1.271 -2.823 39.574 1.00 57.16 286 GLY A O 1
ATOM 2243 N N . TYR A 1 287 ? -3.439 -2.526 40.085 1.00 61.25 287 TYR A N 1
ATOM 2244 C CA . TYR A 1 287 ? -3.944 -3.597 39.214 1.00 61.25 287 TYR A CA 1
ATOM 2245 C C . TYR A 1 287 ? -3.872 -3.212 37.728 1.00 61.25 287 TYR A C 1
ATOM 2247 O O . TYR A 1 287 ? -3.788 -4.081 36.861 1.00 61.25 287 TYR A O 1
ATOM 2255 N N . LEU A 1 288 ? -3.875 -1.911 37.432 1.00 62.84 288 LEU A N 1
ATOM 2256 C CA . LEU A 1 288 ? -3.569 -1.326 36.133 1.00 62.84 288 LEU A CA 1
ATOM 2257 C C . LEU A 1 288 ? -2.430 -0.315 36.317 1.00 62.84 288 LEU A C 1
ATOM 2259 O O . LEU A 1 288 ? -2.367 0.376 37.325 1.00 62.84 288 LEU A O 1
ATOM 2263 N N . ILE A 1 289 ? -1.518 -0.210 35.354 1.00 55.84 289 ILE A N 1
ATOM 2264 C CA . ILE A 1 289 ? -0.440 0.787 35.393 1.00 55.84 289 ILE A CA 1
ATOM 2265 C C . ILE A 1 289 ? -0.630 1.708 34.194 1.00 55.84 289 ILE A C 1
ATOM 2267 O O . ILE A 1 289 ? -0.712 1.230 33.062 1.00 55.84 289 ILE A O 1
ATOM 2271 N N . ASP A 1 290 ? -0.729 3.014 34.441 1.00 46.12 290 ASP A N 1
ATOM 2272 C CA . ASP A 1 290 ? -0.841 4.002 33.371 1.00 46.12 290 ASP A CA 1
ATOM 2273 C C . ASP A 1 290 ? 0.477 4.091 32.577 1.00 46.12 290 ASP A C 1
ATOM 2275 O O . ASP A 1 290 ? 1.570 4.043 33.140 1.00 46.12 290 ASP A O 1
ATOM 2279 N N . ARG A 1 291 ? 0.337 4.252 31.256 1.00 40.34 291 ARG A N 1
ATOM 2280 C CA . ARG A 1 291 ? 1.318 4.090 30.165 1.00 40.34 291 ARG A CA 1
ATOM 2281 C C . ARG A 1 291 ? 1.602 2.635 29.763 1.00 40.34 291 ARG A C 1
ATOM 2283 O O . ARG A 1 291 ? 2.463 1.957 30.306 1.00 40.34 291 ARG A O 1
ATOM 2290 N N . ALA A 1 292 ? 0.916 2.209 28.696 1.00 39.12 292 ALA A N 1
ATOM 2291 C CA . ALA A 1 292 ? 1.162 0.975 27.941 1.00 39.12 292 ALA A CA 1
ATOM 2292 C C . ALA A 1 292 ? 1.068 -0.318 28.778 1.00 39.12 292 ALA A C 1
ATOM 2294 O O . ALA A 1 292 ? 2.040 -1.045 28.954 1.00 39.12 292 ALA A O 1
ATOM 2295 N N . TYR A 1 293 ? -0.142 -0.613 29.259 1.00 44.16 293 TYR A N 1
ATOM 2296 C CA . TYR A 1 293 ? -0.502 -1.744 30.120 1.00 44.16 293 TYR A CA 1
ATOM 2297 C C . TYR A 1 293 ? 0.152 -3.086 29.731 1.00 44.16 293 TYR A C 1
ATOM 2299 O O . TYR A 1 293 ? -0.398 -3.820 28.916 1.00 44.16 293 TYR A O 1
ATOM 2307 N N . ARG A 1 294 ? 1.291 -3.445 30.335 1.00 38.56 294 ARG A N 1
ATOM 2308 C CA . ARG A 1 294 ? 1.788 -4.827 30.434 1.00 38.56 294 ARG A CA 1
ATOM 2309 C C . ARG A 1 294 ? 1.573 -5.293 31.869 1.00 38.56 294 ARG A C 1
ATOM 2311 O O . ARG A 1 294 ? 2.095 -4.679 32.791 1.00 38.56 294 ARG A O 1
ATOM 2318 N N . LEU A 1 295 ? 0.853 -6.396 32.051 1.00 36.97 295 LEU A N 1
ATOM 2319 C CA . LEU A 1 295 ? 0.872 -7.136 33.309 1.00 36.97 295 LEU A CA 1
ATOM 2320 C C . LEU A 1 295 ? 2.078 -8.078 33.282 1.00 36.97 295 LEU A C 1
ATOM 2322 O O . LEU A 1 295 ? 2.211 -8.895 32.369 1.00 36.97 295 LEU A O 1
ATOM 2326 N N . SER A 1 296 ? 2.976 -7.961 34.261 1.00 33.25 296 SER A N 1
ATOM 2327 C CA . SER A 1 296 ? 3.931 -9.027 34.548 1.00 33.25 296 SER A CA 1
ATOM 2328 C C . SER A 1 296 ? 3.139 -10.190 35.134 1.00 33.25 296 SER A C 1
ATOM 2330 O O . SER A 1 296 ? 2.607 -10.092 36.237 1.00 33.25 296 SER A O 1
ATOM 2332 N N . VAL A 1 297 ? 3.018 -11.274 34.369 1.00 40.28 297 VAL A N 1
ATOM 2333 C CA . VAL A 1 297 ? 2.457 -12.540 34.843 1.00 40.28 297 VAL A CA 1
ATOM 2334 C C . VAL A 1 297 ? 3.365 -13.044 35.963 1.00 40.28 297 VAL A C 1
ATOM 2336 O O . VAL A 1 297 ? 4.433 -13.598 35.721 1.00 40.28 297 VAL A O 1
ATOM 2339 N N . GLY A 1 298 ? 2.966 -12.768 37.194 1.00 34.66 298 GLY A N 1
ATOM 2340 C CA . GLY A 1 298 ? 3.686 -13.145 38.396 1.00 34.66 298 GLY A CA 1
ATOM 2341 C C . GLY A 1 298 ? 2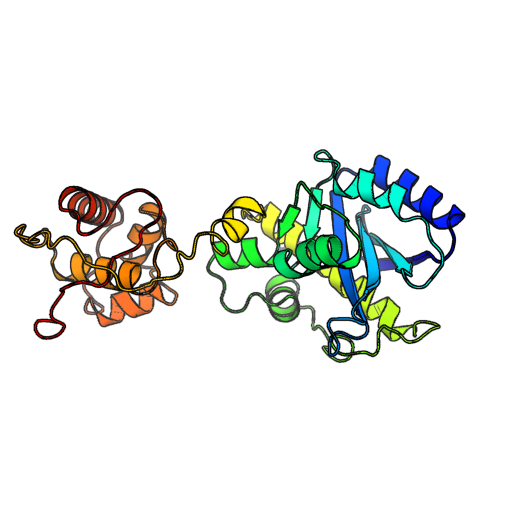.724 -13.062 39.564 1.00 34.66 298 GLY A C 1
ATOM 2342 O O . GLY A 1 298 ? 2.568 -12.005 40.154 1.00 34.66 298 GLY A O 1
ATOM 2343 N N . GLN A 1 299 ? 2.066 -14.188 39.849 1.00 38.59 299 GLN A N 1
ATOM 2344 C CA . GLN A 1 299 ? 1.211 -14.422 41.018 1.00 38.59 299 GLN A CA 1
ATOM 2345 C C . GLN A 1 299 ? -0.153 -13.712 41.028 1.00 38.59 299 GLN A C 1
ATOM 2347 O O . GLN A 1 299 ? -0.466 -12.926 41.914 1.00 38.59 299 GLN A O 1
ATOM 2352 N N . ILE A 1 300 ? -1.049 -14.130 40.131 1.00 38.47 300 ILE A N 1
ATOM 2353 C CA . ILE A 1 300 ? -2.419 -14.385 40.587 1.00 38.47 300 ILE A CA 1
ATOM 2354 C C . ILE A 1 300 ? -2.622 -15.887 40.480 1.00 38.47 300 ILE A C 1
ATOM 2356 O O . ILE A 1 300 ? -2.525 -16.458 39.393 1.00 38.47 300 ILE A O 1
ATOM 2360 N N . ALA A 1 301 ? -2.821 -16.542 41.619 1.00 34.78 301 ALA A N 1
ATOM 2361 C CA . ALA A 1 301 ? -3.194 -17.941 41.622 1.00 34.78 301 ALA A CA 1
ATOM 2362 C C . ALA A 1 301 ? -4.544 -18.056 40.900 1.00 34.78 301 ALA A C 1
ATOM 2364 O O . ALA A 1 301 ? -5.564 -17.566 41.381 1.00 34.78 301 ALA A O 1
ATOM 2365 N N . LEU A 1 302 ? -4.546 -18.715 39.739 1.00 39.91 302 LEU A N 1
ATOM 2366 C CA . LEU A 1 302 ? -5.744 -19.057 38.960 1.00 39.91 302 LEU A CA 1
ATOM 2367 C C . LEU A 1 302 ? -6.743 -19.937 39.738 1.00 39.91 302 LEU A C 1
ATOM 2369 O O . LEU A 1 302 ? -7.769 -20.322 39.199 1.00 39.91 302 LEU A O 1
ATOM 2373 N N . THR A 1 303 ? -6.456 -20.262 40.997 1.00 34.47 303 THR A N 1
ATOM 2374 C CA . THR A 1 303 ? -7.292 -21.067 41.888 1.00 34.47 303 THR A CA 1
ATOM 2375 C C . THR A 1 303 ? -8.360 -20.258 42.632 1.00 34.47 303 THR A C 1
ATOM 2377 O O . THR A 1 303 ? -9.080 -20.839 43.436 1.00 34.47 303 THR A O 1
ATOM 2380 N N . GLN A 1 304 ? -8.476 -18.945 42.399 1.00 38.44 304 GLN A N 1
ATOM 2381 C CA . GLN A 1 304 ? -9.543 -18.103 42.972 1.00 38.44 304 GLN A CA 1
ATOM 2382 C C . GLN A 1 304 ? -10.413 -17.378 41.922 1.00 38.44 304 GLN A C 1
ATOM 2384 O O . GLN A 1 304 ? -11.130 -16.443 42.273 1.00 38.44 304 GLN A O 1
ATOM 2389 N N . PHE A 1 305 ? -10.384 -17.810 40.654 1.00 38.12 305 PHE A N 1
ATOM 2390 C CA . PHE A 1 305 ? -11.253 -17.299 39.582 1.00 38.12 305 PHE A CA 1
ATOM 2391 C C . PHE A 1 305 ? -12.131 -18.378 38.964 1.00 38.12 305 PHE A C 1
ATOM 2393 O O . PHE A 1 305 ? -11.640 -19.515 38.806 1.00 38.12 305 PHE A O 1
#

Secondary structure (DSSP, 8-state):
--------PEEEEEEE-SHHHHHHHHHHHHT-SEEEEEEEEE-TT-TTT-EEEEEEEEEE-SSEEEEEEEETTS----HHHHHHHH-TTSEEEESSHHHHHHHHHHHH-----SEEEHHHHHHHTT-S---HHHHIIIII-PPPP-GGGGS-TT-SSPPHHHHHHHHHHHHHHHHHHHHHHHTT---B--HHHHHHHHH-----S----------SPP-SSHHHHHHHHHHHHHSTT---HHHHHHHHSTT--HHHHHHHHHHS-TT----HHHHHHHHHHHHHTTSS-SSS---------GGG-